Protein 4NS4 (pdb70)

Radius of gyration: 17.06 Å; Cα contacts (8 Å, |Δi|>4): 556; chains: 1; bounding box: 41×52×39 Å

Organism: Psychrobacter cryohalolentis (strain ATCC BAA-1226 / DSM 17306 / VKM B-2378 / K5) (NCBI:txid335284)

Solvent-accessible surface area: 11439 Å² total; per-residue (Å²): 149,72,38,104,71,61,11,79,126,34,23,63,103,4,102,8,79,50,72,70,36,75,7,105,82,40,39,84,1,16,11,2,28,30,41,45,136,101,16,90,15,0,0,0,0,0,4,34,12,16,14,5,30,32,0,7,91,0,2,64,53,0,93,87,22,10,0,1,0,0,0,1,3,0,3,17,73,3,32,78,37,98,109,24,70,2,48,3,69,20,2,0,46,35,1,24,52,0,0,112,72,71,62,32,4,85,45,0,8,0,0,0,4,14,10,0,0,5,1,0,0,0,0,0,15,86,34,23,122,40,5,84,0,0,0,0,0,0,0,15,0,2,120,86,120,90,51,41,6,69,44,55,131,102,45,58,39,50,114,58,22,20,45,105,70,40,179,46,39,177,46,9,62,52,44,44,6,104,69,16,31,92,20,89,54,4,3,52,94,0,19,60,40,21,103,117,16,57,0,36,127,60,0,122,35,0,50,134,104,96,5,44,2,0,0,1,0,0,72,88,6,116,33,20,115,30,102,1,23,99,32,0,85,126,30,0,74,59,3,85,51,42,53,11,83,99,6,1,8,10,0,0,38,16,15,29,131,68,0,0,68,39,0,52,71,11,12,118,66,78,196

GO terms:
  GO:0016788 hydrolase activity, acting on ester bonds (F, IDA)

Sequence (271 aa):
NTTQKIIQYERSKSDLTTQSFTLSSGDKIVYAENGNVAGEPLLLVHGFGGNKDNFTRIARQLENYNLIIPDLLGFGDSSKPMAADYHSEAQATRLHELLQAKGLASSIHVGGNSMGGAISVAYAAKYPKEVKSLWLIDSAGFWSPLLVDKKEDFYAMYDFVMSKPPYIPKSVKAVFAQERIANKALESKILAQIVEDNVEQRAKVITEYNIPTLVVWGEEDKVIKPETVTLIKEIIPQSQVITMPKIGHVPMIEAVKDDTANDYKAFREGLK

B-factor: mean 35.22, std 11.66, range [17.75, 92.05]

Structure (mmCIF, N/CA/C/O backbone):
data_4NS4
#
_entry.id   4NS4
#
_cell.length_a   53.200
_cell.length_b   59.400
_cell.length_c   105.500
_cell.angle_alpha   90.00
_cell.angle_beta   90.00
_cell.angle_gamma   90.00
#
_symmetry.space_group_name_H-M   'P 21 21 21'
#
loop_
_entity.id
_entity.type
_entity.pdbx_description
1 polymer 'Alpha/beta hydrolase fold protein'
2 water water
#
loop_
_atom_site.group_PDB
_atom_site.id
_atom_site.type_symbol
_atom_site.label_atom_id
_atom_site.label_alt_id
_atom_site.label_comp_id
_atom_site.label_asym_id
_atom_site.label_entity_id
_atom_site.label_seq_id
_atom_site.pdbx_PDB_ins_code
_atom_site.Cartn_x
_atom_site.Cartn_y
_atom_site.Cartn_z
_atom_site.occupancy
_atom_site.B_iso_or_equiv
_atom_site.auth_seq_id
_atom_site.auth_comp_id
_atom_site.auth_asym_id
_atom_site.auth_atom_id
_atom_site.pdbx_PDB_model_num
ATOM 1 N N . ASN A 1 29 ? 27.617 -2.494 10.485 1.00 68.70 3 ASN A N 1
ATOM 2 C CA . ASN A 1 29 ? 28.225 -2.394 11.841 1.00 72.76 3 ASN A CA 1
ATOM 3 C C . ASN A 1 29 ? 29.734 -2.090 11.695 1.00 77.15 3 ASN A C 1
ATOM 4 O O . ASN A 1 29 ? 30.545 -3.009 11.599 1.00 88.57 3 ASN A O 1
ATOM 6 N N . THR A 1 30 ? 30.079 -0.792 11.639 1.00 74.86 4 THR A N 1
ATOM 7 C CA . THR A 1 30 ? 31.468 -0.257 11.403 1.00 66.96 4 THR A CA 1
ATOM 8 C C . THR A 1 30 ? 31.487 1.307 11.601 1.00 62.82 4 THR A C 1
ATOM 9 O O . THR A 1 30 ? 30.466 1.995 11.371 1.00 53.18 4 THR A O 1
ATOM 13 N N . THR A 1 31 ? 32.612 1.880 12.046 1.00 54.16 5 THR A N 1
ATOM 14 C CA . THR A 1 31 ? 32.602 3.323 12.448 1.00 48.81 5 THR A CA 1
ATOM 15 C C . THR A 1 31 ? 32.402 4.233 11.204 1.00 45.96 5 THR A C 1
ATOM 16 O O . THR A 1 31 ? 31.598 5.213 11.207 1.00 33.78 5 THR A O 1
ATOM 20 N N . GLN A 1 32 ? 33.073 3.846 10.120 1.00 41.81 6 GLN A N 1
ATOM 21 C CA . GLN A 1 32 ? 33.027 4.591 8.889 1.00 47.26 6 GLN A CA 1
ATOM 22 C C . GLN A 1 32 ? 31.586 4.593 8.307 1.00 45.35 6 GLN A C 1
ATOM 23 O O . GLN A 1 32 ? 31.099 5.639 7.819 1.00 38.93 6 GLN A O 1
ATOM 29 N N . LYS A 1 33 ? 30.898 3.455 8.421 1.00 41.93 7 LYS A N 1
ATOM 30 C CA . LYS A 1 33 ? 29.469 3.391 8.103 1.00 39.15 7 LYS A CA 1
ATOM 31 C C . LYS A 1 33 ? 28.621 4.335 9.003 1.00 35.80 7 LYS A C 1
ATOM 32 O O . LYS A 1 33 ? 27.659 4.947 8.545 1.00 32.61 7 LYS A O 1
ATOM 35 N N . ILE A 1 34 ? 28.936 4.432 10.283 1.00 32.14 8 ILE A N 1
ATOM 36 C CA . ILE A 1 34 ? 28.178 5.345 11.171 1.00 31.30 8 ILE A CA 1
ATOM 37 C C . ILE A 1 34 ? 28.367 6.847 10.772 1.00 29.87 8 ILE A C 1
ATOM 38 O O . ILE A 1 34 ? 27.414 7.630 10.782 1.00 27.18 8 ILE A O 1
ATOM 43 N N . ILE A 1 35 ? 29.583 7.213 10.378 1.00 27.23 9 ILE A N 1
ATOM 44 C CA . ILE A 1 35 ? 29.935 8.583 10.023 1.00 26.89 9 ILE A CA 1
ATOM 45 C C . ILE A 1 35 ? 29.262 9.004 8.723 1.00 29.04 9 ILE A C 1
ATOM 46 O O . ILE A 1 35 ? 28.688 10.088 8.629 1.00 31.34 9 ILE A O 1
ATOM 51 N N . GLN A 1 36 ? 29.223 8.064 7.770 1.00 28.97 10 GLN A N 1
ATOM 52 C CA . GLN A 1 36 ? 28.556 8.276 6.508 1.00 32.40 10 GLN A CA 1
ATOM 53 C C . GLN A 1 36 ? 27.022 8.263 6.686 1.00 32.31 10 GLN A C 1
ATOM 54 O O . GLN A 1 36 ? 26.302 9.019 6.013 1.00 30.54 10 GLN A O 1
ATOM 60 N N . TYR A 1 37 ? 26.512 7.407 7.572 1.00 28.70 11 TYR A N 1
ATOM 61 C CA . TYR A 1 37 ? 25.089 7.400 7.837 1.00 31.61 11 TYR A CA 1
ATOM 62 C C . TYR A 1 37 ? 24.600 8.772 8.320 1.00 31.47 11 TYR A C 1
ATOM 63 O O . TYR A 1 37 ? 23.643 9.386 7.802 1.00 29.31 11 TYR A O 1
ATOM 72 N N . GLU A 1 38 ? 25.321 9.319 9.281 1.00 33.35 12 GLU A N 1
ATOM 73 C CA . GLU A 1 38 ? 24.999 10.680 9.721 1.00 31.70 12 GLU A CA 1
ATOM 74 C C . GLU A 1 38 ? 24.995 11.722 8.627 1.00 26.16 12 GLU A C 1
ATOM 75 O O . GLU A 1 38 ? 24.114 12.631 8.585 1.00 21.55 12 GLU A O 1
ATOM 81 N N . ARG A 1 39 ? 26.000 11.646 7.752 1.00 27.97 13 ARG A N 1
ATOM 82 C CA . ARG A 1 39 ? 26.131 12.658 6.691 1.00 28.29 13 ARG A CA 1
ATOM 83 C C . ARG A 1 39 ? 24.944 12.510 5.736 1.00 32.16 13 ARG A C 1
ATOM 84 O O . ARG A 1 39 ? 24.364 13.501 5.289 1.00 28.07 13 ARG A O 1
ATOM 92 N N . SER A 1 40 ? 24.622 11.260 5.402 1.00 30.78 14 SER A N 1
ATOM 93 C CA . SER A 1 40 ? 23.563 11.010 4.445 1.00 28.81 14 SER A CA 1
ATOM 94 C C . SER A 1 40 ? 22.222 11.438 5.066 1.00 29.51 14 SER A C 1
ATOM 95 O O . SER A 1 40 ? 21.407 12.040 4.428 1.00 30.45 14 SER A O 1
ATOM 98 N N . LYS A 1 41 ? 22.038 11.170 6.344 1.00 28.80 15 LYS A N 1
ATOM 99 C CA . LYS A 1 41 ? 20.864 11.545 7.023 1.00 29.75 15 LYS A CA 1
ATOM 100 C C . LYS A 1 41 ? 20.682 13.089 6.995 1.00 33.29 15 LYS A C 1
ATOM 101 O O . LYS A 1 41 ? 19.531 13.591 6.993 1.00 24.41 15 LYS A O 1
ATOM 107 N N . SER A 1 42 ? 21.791 13.854 6.995 1.00 29.25 16 SER A N 1
ATOM 108 C CA . SER A 1 42 ? 21.683 15.324 6.845 1.00 32.87 16 SER A CA 1
ATOM 109 C C . SER A 1 42 ? 21.774 15.797 5.419 1.00 30.19 16 SER A C 1
ATOM 110 O O . SER A 1 42 ? 22.052 16.939 5.221 1.00 30.90 16 SER A O 1
ATOM 113 N N . ASP A 1 43 ? 21.606 14.895 4.438 1.00 31.59 17 ASP A N 1
ATOM 114 C CA . ASP A 1 43 ? 21.552 15.216 2.990 1.00 28.73 17 ASP A CA 1
ATOM 115 C C . ASP A 1 43 ? 22.861 15.858 2.498 1.00 30.25 17 ASP A C 1
ATOM 116 O O . ASP A 1 43 ? 22.862 16.669 1.575 1.00 28.89 17 ASP A O 1
ATOM 121 N N . LEU A 1 44 ? 23.981 15.484 3.128 1.00 28.55 18 LEU A N 1
ATOM 122 C CA . LEU A 1 44 ? 25.278 15.991 2.764 1.00 28.37 18 LEU A CA 1
ATOM 123 C C . LEU A 1 44 ? 25.992 14.993 1.849 1.00 30.08 18 LEU A C 1
ATOM 124 O O . LEU A 1 44 ? 25.883 13.806 2.053 1.00 30.60 18 LEU A O 1
ATOM 129 N N . THR A 1 45 ? 26.789 15.503 0.926 1.00 30.08 19 THR A N 1
ATOM 130 C CA . THR A 1 45 ? 27.679 14.698 0.061 1.00 35.13 19 THR A CA 1
ATOM 131 C C . THR A 1 45 ? 29.045 15.311 0.168 1.00 33.27 19 THR A C 1
ATOM 132 O O . THR A 1 45 ? 29.172 16.506 0.019 1.00 28.84 19 THR A O 1
ATOM 136 N N . THR A 1 46 ? 30.068 14.494 0.335 1.00 34.40 20 THR A N 1
ATOM 137 C CA . THR A 1 46 ? 31.440 14.997 0.330 1.00 37.38 20 THR A CA 1
ATOM 138 C C . THR A 1 46 ? 31.993 15.219 -1.103 1.00 35.67 20 THR A C 1
ATOM 139 O O . THR A 1 46 ? 31.819 14.367 -1.943 1.00 31.75 20 THR A O 1
ATOM 143 N N . GLN A 1 47 ? 32.701 16.313 -1.336 1.00 29.27 21 GLN A N 1
ATOM 144 C CA . GLN A 1 47 ? 33.377 16.550 -2.622 1.00 28.91 21 GLN A CA 1
ATOM 145 C C . GLN A 1 47 ? 34.760 17.058 -2.270 1.00 29.02 21 GLN A C 1
ATOM 146 O O . GLN A 1 47 ? 35.019 17.264 -1.091 1.00 26.56 21 GLN A O 1
ATOM 152 N N . SER A 1 48 ? 35.595 17.312 -3.279 1.00 28.39 22 SER A N 1
ATOM 153 C CA . SER A 1 48 ? 36.969 17.813 -3.128 1.00 32.42 22 SER A CA 1
ATOM 154 C C . SER A 1 48 ? 37.166 18.993 -4.053 1.00 30.89 22 SER A C 1
ATOM 155 O O . SER A 1 48 ? 36.647 18.986 -5.135 1.00 31.65 22 SER A O 1
ATOM 158 N N . PHE A 1 49 ? 37.783 20.080 -3.598 1.00 25.85 23 PHE A N 1
ATOM 159 C CA . PHE A 1 49 ? 37.995 21.144 -4.491 1.00 24.40 23 PHE A CA 1
ATOM 160 C C . PHE A 1 49 ? 39.476 21.341 -4.489 1.00 25.50 23 PHE A C 1
ATOM 161 O O . PHE A 1 49 ? 40.070 21.270 -3.426 1.00 25.71 23 PHE A O 1
ATOM 169 N N . THR A 1 50 ? 40.054 21.622 -5.675 1.00 27.65 24 THR A N 1
ATOM 170 C CA . THR A 1 50 ? 41.472 21.773 -5.823 1.00 27.66 24 THR A CA 1
ATOM 171 C C . THR A 1 50 ? 41.777 23.207 -5.852 1.00 27.46 24 THR A C 1
ATOM 172 O O . THR A 1 50 ? 41.311 23.917 -6.726 1.00 25.05 24 THR A O 1
ATOM 176 N N . LEU A 1 51 ? 42.555 23.649 -4.873 1.00 29.75 25 LEU A N 1
ATOM 177 C CA . LEU A 1 51 ? 42.937 25.029 -4.784 1.00 32.00 25 LEU A CA 1
ATOM 178 C C . LEU A 1 51 ? 44.006 25.382 -5.863 1.00 36.46 25 LEU A C 1
ATOM 179 O O . LEU A 1 51 ? 44.656 24.518 -6.498 1.00 37.04 25 LEU A O 1
ATOM 184 N N . SER A 1 52 ? 44.191 26.671 -6.004 1.00 37.17 26 SER A N 1
ATOM 185 C CA . SER A 1 52 ? 45.303 27.284 -6.713 1.00 39.13 26 SER A CA 1
ATOM 186 C C . SER A 1 52 ? 46.645 26.618 -6.517 1.00 38.94 26 SER A C 1
ATOM 187 O O . SER A 1 52 ? 47.428 26.410 -7.462 1.00 37.37 26 SER A O 1
ATOM 190 N N . SER A 1 53 ? 46.929 26.342 -5.243 1.00 35.17 27 SER A N 1
ATOM 191 C CA . SER A 1 53 ? 48.132 25.686 -4.839 1.00 33.16 27 SER A CA 1
ATOM 192 C C . SER A 1 53 ? 48.212 24.196 -5.301 1.00 31.14 27 SER A C 1
ATOM 193 O O . SER A 1 53 ? 49.254 23.580 -5.223 1.00 33.01 27 SER A O 1
ATOM 196 N N . GLY A 1 54 ? 47.103 23.602 -5.744 1.00 30.16 28 GLY A N 1
ATOM 197 C CA . GLY A 1 54 ? 47.029 22.127 -5.888 1.00 29.58 28 GLY A CA 1
ATOM 198 C C . GLY A 1 54 ? 46.571 21.396 -4.639 1.00 28.01 28 GLY A C 1
ATOM 199 O O . GLY A 1 54 ? 46.183 20.216 -4.693 1.00 31.97 28 GLY A O 1
ATOM 200 N N . ASP A 1 55 ? 46.597 22.074 -3.496 1.00 26.73 29 ASP A N 1
ATOM 201 C CA . ASP A 1 55 ? 46.073 21.485 -2.280 1.00 27.46 29 ASP A CA 1
ATOM 202 C C . ASP A 1 55 ? 44.526 21.371 -2.315 1.00 26.67 29 ASP A C 1
ATOM 203 O O . ASP A 1 55 ? 43.858 22.016 -3.132 1.00 27.58 29 ASP A O 1
ATOM 208 N N . LYS A 1 56 ? 44.015 20.438 -1.513 1.00 26.16 30 LYS A N 1
ATOM 209 C CA . LYS A 1 56 ? 42.604 20.048 -1.537 1.00 28.25 30 LYS A CA 1
ATOM 210 C C . LYS A 1 56 ? 41.885 20.518 -0.274 1.00 30.00 30 LYS A C 1
ATOM 211 O O . LYS A 1 56 ? 42.390 20.291 0.849 1.00 23.23 30 LYS A O 1
ATOM 217 N N . ILE A 1 57 ? 40.709 21.127 -0.499 1.00 26.23 31 ILE A N 1
ATOM 218 C CA . ILE A 1 57 ? 39.707 21.321 0.502 1.00 30.20 31 ILE A CA 1
ATOM 219 C C . ILE A 1 57 ? 38.585 20.291 0.262 1.00 28.53 31 ILE A C 1
ATOM 220 O O . ILE A 1 57 ? 37.953 20.276 -0.803 1.00 29.95 31 ILE A O 1
ATOM 225 N N . VAL A 1 58 ? 38.346 19.459 1.266 1.00 25.46 32 VAL A N 1
ATOM 226 C CA . VAL A 1 58 ? 37.258 18.518 1.247 1.00 25.30 32 VAL A CA 1
ATOM 227 C C . VAL A 1 58 ? 36.174 19.264 1.961 1.00 27.11 32 VAL A C 1
ATOM 228 O O . VAL A 1 58 ? 36.470 20.065 2.863 1.00 26.62 32 VAL A O 1
ATOM 232 N N . TYR A 1 59 ? 34.938 19.093 1.495 1.00 26.43 33 TYR A N 1
ATOM 233 C CA . TYR A 1 59 ? 33.807 19.798 2.064 1.00 26.75 33 TYR A CA 1
ATOM 234 C C . TYR A 1 59 ? 32.533 18.997 1.854 1.00 28.52 33 TYR A C 1
ATOM 235 O O . TYR A 1 59 ? 32.506 18.091 1.042 1.00 25.98 33 TYR A O 1
ATOM 244 N N . ALA A 1 60 ? 31.514 19.299 2.660 1.00 27.44 34 ALA A N 1
ATOM 245 C CA . ALA A 1 60 ? 30.207 18.648 2.580 1.00 25.54 34 ALA A CA 1
ATOM 246 C C . ALA A 1 60 ? 29.257 19.674 1.990 1.00 28.92 34 ALA A C 1
ATOM 247 O O . ALA A 1 60 ? 29.396 20.905 2.225 1.00 34.08 34 ALA A O 1
ATOM 249 N N . GLU A 1 61 ? 28.315 19.201 1.184 1.00 30.54 35 GLU A N 1
ATOM 250 C CA . GLU A 1 61 ? 27.381 20.082 0.571 1.00 28.51 35 GLU A CA 1
ATOM 251 C C . GLU A 1 61 ? 26.078 19.334 0.566 1.00 30.35 35 GLU A C 1
ATOM 252 O O . GLU A 1 61 ? 25.982 18.057 0.569 1.00 27.81 35 GLU A O 1
ATOM 258 N N . ASN A 1 62 ? 25.028 20.118 0.649 1.00 32.12 36 ASN A N 1
ATOM 259 C CA . ASN A 1 62 ? 23.724 19.478 0.612 1.00 33.12 36 ASN A CA 1
ATOM 260 C C . ASN A 1 62 ? 23.134 19.672 -0.759 1.00 34.32 36 ASN A C 1
ATOM 261 O O . ASN A 1 62 ? 22.123 19.095 -1.058 1.00 34.44 36 ASN A O 1
ATOM 266 N N . GLY A 1 63 ? 23.787 20.467 -1.584 1.00 30.86 37 GLY A N 1
ATOM 267 C CA . GLY A 1 63 ? 23.348 20.613 -2.942 1.00 38.82 37 GLY A CA 1
ATOM 268 C C . GLY A 1 63 ? 21.971 21.281 -3.118 1.00 36.58 37 GLY A C 1
ATOM 269 O O . GLY A 1 63 ? 21.435 21.221 -4.194 1.00 33.02 37 GLY A O 1
ATOM 270 N N . ASN A 1 64 ? 21.422 21.921 -2.088 1.00 39.11 38 ASN A N 1
ATOM 271 C CA . ASN A 1 64 ? 20.204 22.735 -2.238 1.00 37.19 38 ASN A CA 1
ATOM 272 C C . ASN A 1 64 ? 20.432 23.942 -3.107 1.00 39.09 38 ASN A C 1
ATOM 273 O O . ASN A 1 64 ? 20.510 25.046 -2.617 1.00 36.19 38 ASN A O 1
ATOM 278 N N . VAL A 1 65 ? 20.508 23.730 -4.428 1.00 42.64 39 VAL A N 1
ATOM 279 C CA . VAL A 1 65 ? 20.837 24.817 -5.357 1.00 40.93 39 VAL A CA 1
ATOM 280 C C . VAL A 1 65 ? 19.862 25.999 -5.313 1.00 35.79 39 VAL A C 1
ATOM 281 O O . VAL A 1 65 ? 20.245 27.105 -5.711 1.00 43.41 39 VAL A O 1
ATOM 285 N N . ALA A 1 66 ? 18.632 25.746 -4.853 1.00 36.84 40 ALA A N 1
ATOM 286 C CA . ALA A 1 66 ? 17.546 26.764 -4.699 1.00 40.25 40 ALA A CA 1
ATOM 287 C C . ALA A 1 66 ? 17.686 27.706 -3.493 1.00 44.01 40 ALA A C 1
ATOM 288 O O . ALA A 1 66 ? 16.912 28.661 -3.392 1.00 46.79 40 ALA A O 1
ATOM 290 N N . GLY A 1 67 ? 18.631 27.442 -2.590 1.00 36.63 41 GLY A N 1
ATOM 291 C CA . GLY A 1 67 ? 18.738 28.177 -1.343 1.00 35.47 41 GLY A CA 1
ATOM 292 C C . GLY A 1 67 ? 19.819 29.196 -1.381 1.00 36.53 41 GLY A C 1
ATOM 293 O O . GLY A 1 67 ? 20.710 29.168 -2.235 1.00 37.23 41 GLY A O 1
ATOM 294 N N . GLU A 1 68 ? 19.767 30.148 -0.471 1.00 36.87 42 GLU A N 1
ATOM 295 C CA . GLU A 1 68 ? 20.882 31.069 -0.439 1.00 40.07 42 GLU A CA 1
ATOM 296 C C . GLU A 1 68 ? 22.042 30.326 0.202 1.00 35.62 42 GLU A C 1
ATOM 297 O O . GLU A 1 68 ? 21.828 29.558 1.136 1.00 37.35 42 GLU A O 1
ATOM 303 N N . PRO A 1 69 ? 23.261 30.553 -0.307 1.00 35.77 43 PRO A N 1
ATOM 304 C CA . PRO A 1 69 ? 24.355 29.766 0.201 1.00 34.38 43 PRO A CA 1
ATOM 305 C C . PRO A 1 69 ? 24.795 30.166 1.633 1.00 33.92 43 PRO A C 1
ATOM 306 O O . PRO A 1 69 ? 24.703 31.322 2.041 1.00 32.70 43 PRO A O 1
ATOM 310 N N . LEU A 1 70 ? 25.243 29.166 2.396 1.00 31.71 44 LEU A N 1
ATOM 311 C CA . LEU A 1 70 ? 25.828 29.382 3.747 1.00 25.75 44 LEU A CA 1
ATOM 312 C C . LEU A 1 70 ? 27.093 28.549 3.965 1.00 24.72 44 LEU A C 1
ATOM 313 O O . LEU A 1 70 ? 27.115 27.319 3.787 1.00 24.50 44 LEU A O 1
ATOM 318 N N . LEU A 1 71 ? 28.154 29.250 4.287 1.00 24.37 45 LEU A N 1
ATOM 319 C CA . LEU A 1 71 ? 29.450 28.653 4.586 1.00 23.75 45 LEU A CA 1
ATOM 320 C C . LEU A 1 71 ? 29.599 28.476 6.095 1.00 24.67 45 LEU A C 1
ATOM 321 O O . LEU A 1 71 ? 29.596 29.452 6.825 1.00 25.20 45 LEU A O 1
ATOM 326 N N . LEU A 1 72 ? 29.736 27.236 6.565 1.00 23.74 46 LEU A N 1
ATOM 327 C CA . LEU A 1 72 ? 29.877 26.932 8.004 1.00 23.13 46 LEU A CA 1
ATOM 328 C C . LEU A 1 72 ? 31.320 26.465 8.303 1.00 22.53 46 LEU A C 1
ATOM 329 O O . LEU A 1 72 ? 31.765 25.462 7.755 1.00 25.06 46 LEU A O 1
ATOM 334 N N . VAL A 1 73 ? 32.016 27.193 9.166 1.00 20.96 47 VAL A N 1
ATOM 335 C CA . VAL A 1 73 ? 33.403 26.965 9.415 1.00 22.73 47 VAL A CA 1
ATOM 336 C C . VAL A 1 73 ? 33.706 26.429 10.848 1.00 25.91 47 VAL A C 1
ATOM 337 O O . VAL A 1 73 ? 33.392 27.059 11.878 1.00 26.63 47 VAL A O 1
ATOM 341 N N . HIS A 1 74 ? 34.391 25.285 10.908 1.00 23.05 48 HIS A N 1
ATOM 342 C CA . HIS A 1 74 ? 34.628 24.613 12.195 1.00 21.53 48 HIS A CA 1
ATOM 343 C C . HIS A 1 74 ? 35.775 25.172 12.956 1.00 20.10 48 HIS A C 1
ATOM 344 O O . HIS A 1 74 ? 36.484 26.004 12.465 1.00 19.13 48 HIS A O 1
ATOM 351 N N . GLY A 1 75 ? 35.927 24.776 14.212 1.00 23.73 49 GLY A N 1
ATOM 352 C CA . GLY A 1 75 ? 37.021 25.289 15.106 1.00 25.74 49 GLY A CA 1
ATOM 353 C C . GLY A 1 75 ? 38.263 24.395 15.172 1.00 27.94 49 GLY A C 1
ATOM 354 O O . GLY A 1 75 ? 38.326 23.305 14.556 1.00 28.66 49 GLY A O 1
ATOM 355 N N . PHE A 1 76 ? 39.279 24.862 15.888 1.00 24.28 50 PHE A N 1
ATOM 356 C CA . PHE A 1 76 ? 40.500 24.123 16.035 1.00 26.75 50 PHE A CA 1
ATOM 357 C C . PHE A 1 76 ? 40.307 22.707 16.540 1.00 30.70 50 PHE A C 1
ATOM 358 O O . PHE A 1 76 ? 39.568 22.488 17.494 1.00 32.78 50 PHE A O 1
ATOM 366 N N . GLY A 1 77 ? 40.987 21.774 15.858 1.00 39.40 51 GLY A N 1
ATOM 367 C CA . GLY A 1 77 ? 40.903 20.308 16.012 1.00 39.49 51 GLY A CA 1
ATOM 368 C C . GLY A 1 77 ? 39.681 19.646 15.328 1.00 43.02 51 GLY A C 1
ATOM 369 O O . GLY A 1 77 ? 39.766 18.451 14.875 1.00 43.07 51 GLY A O 1
ATOM 370 N N . GLY A 1 78 ? 38.565 20.421 15.243 1.00 37.31 52 GLY A N 1
ATOM 371 C CA . GLY A 1 78 ? 37.266 19.964 14.715 1.00 29.59 52 GLY A CA 1
ATOM 372 C C . GLY A 1 78 ? 37.365 19.736 13.237 1.00 28.28 52 GLY A C 1
ATOM 373 O O . GLY A 1 78 ? 38.442 19.732 12.662 1.00 33.36 52 GLY A O 1
ATOM 374 N N . ASN A 1 79 ? 36.227 19.529 12.604 1.00 26.33 53 ASN A N 1
ATOM 375 C CA . ASN A 1 79 ? 36.161 19.321 11.183 1.00 27.20 53 ASN A CA 1
ATOM 376 C C . ASN A 1 79 ? 34.706 19.523 10.760 1.00 25.68 53 ASN A C 1
ATOM 377 O O . ASN A 1 79 ? 33.856 19.860 11.575 1.00 25.13 53 ASN A O 1
ATOM 382 N N . LYS A 1 80 ? 34.435 19.312 9.484 1.00 22.40 54 LYS A N 1
ATOM 383 C CA . LYS A 1 80 ? 33.153 19.510 8.937 1.00 22.16 54 LYS A CA 1
ATOM 384 C C . LYS A 1 80 ? 32.036 18.767 9.648 1.00 23.06 54 LYS A C 1
ATOM 385 O O . LYS A 1 80 ? 30.925 19.274 9.633 1.00 25.16 54 LYS A O 1
ATOM 391 N N . ASP A 1 81 ? 32.314 17.643 10.314 1.00 22.08 55 ASP A N 1
ATOM 392 C CA . ASP A 1 81 ? 31.272 16.911 10.993 1.00 24.00 55 ASP A CA 1
ATOM 393 C C . ASP A 1 81 ? 30.820 17.580 12.259 1.00 24.53 55 ASP A C 1
ATOM 394 O O . ASP A 1 81 ? 29.826 17.150 12.829 1.00 22.15 55 ASP A O 1
ATOM 399 N N . ASN A 1 82 ? 31.505 18.653 12.647 1.00 21.60 56 ASN A N 1
ATOM 400 C CA . ASN A 1 82 ? 31.052 19.466 13.757 1.00 25.56 56 ASN A CA 1
ATOM 401 C C . ASN A 1 82 ? 29.725 20.140 13.392 1.00 23.91 56 ASN A C 1
ATOM 402 O O . ASN A 1 82 ? 29.038 20.521 14.308 1.00 26.36 56 ASN A O 1
ATOM 407 N N . PHE A 1 83 ? 29.389 20.292 12.101 1.00 22.95 57 PHE A N 1
ATOM 408 C CA . PHE A 1 83 ? 28.070 20.804 11.663 1.00 22.96 57 PHE A CA 1
ATOM 409 C C . PHE A 1 83 ? 27.074 19.740 11.074 1.00 27.08 57 PHE A C 1
ATOM 410 O O . PHE A 1 83 ? 25.965 20.067 10.640 1.00 20.74 57 PHE A O 1
ATOM 418 N N . THR A 1 84 ? 27.484 18.475 11.025 1.00 27.22 58 THR A N 1
ATOM 419 C CA . THR A 1 84 ? 26.668 17.467 10.400 1.00 25.24 58 THR A CA 1
ATOM 420 C C . THR A 1 84 ? 25.290 17.356 11.087 1.00 26.48 58 THR A C 1
ATOM 421 O O . THR A 1 84 ? 24.292 17.298 10.391 1.00 27.50 58 THR A O 1
ATOM 425 N N . ARG A 1 85 ? 25.212 17.355 12.410 1.00 23.98 59 ARG A N 1
ATOM 426 C CA . ARG A 1 85 ? 23.873 17.305 13.086 1.00 28.35 59 ARG A CA 1
ATOM 427 C C . ARG A 1 85 ? 23.020 18.565 12.834 1.00 28.59 59 ARG A C 1
ATOM 428 O O . ARG A 1 85 ? 21.818 18.497 12.497 1.00 29.45 59 ARG A O 1
ATOM 436 N N . ILE A 1 86 ? 23.640 19.730 12.907 1.00 26.70 60 ILE A N 1
ATOM 437 C CA . ILE A 1 86 ? 22.879 20.972 12.742 1.00 26.12 60 ILE A CA 1
ATOM 438 C C . ILE A 1 86 ? 22.438 21.206 11.271 1.00 26.61 60 ILE A C 1
ATOM 439 O O . ILE A 1 86 ? 21.375 21.861 10.998 1.00 22.62 60 ILE A O 1
ATOM 444 N N . ALA A 1 87 ? 23.201 20.615 10.357 1.00 28.19 61 ALA A N 1
ATOM 445 C CA . ALA A 1 87 ? 22.981 20.745 8.913 1.00 30.51 61 ALA A CA 1
ATOM 446 C C . ALA A 1 87 ? 21.597 20.209 8.563 1.00 31.84 61 ALA A C 1
ATOM 447 O O . ALA A 1 87 ? 20.895 20.781 7.777 1.00 28.64 61 ALA A O 1
ATOM 449 N N . ARG A 1 88 ? 21.216 19.133 9.220 1.00 36.19 62 ARG A N 1
ATOM 450 C CA . ARG A 1 88 ? 19.857 18.559 9.161 1.00 34.32 62 ARG A CA 1
ATOM 451 C C . ARG A 1 88 ? 18.753 19.581 9.412 1.00 37.38 62 ARG A C 1
ATOM 452 O O . ARG A 1 88 ? 17.641 19.412 8.962 1.00 32.42 62 ARG A O 1
ATOM 460 N N . GLN A 1 89 ? 19.021 20.618 10.208 1.00 40.14 63 GLN A N 1
ATOM 461 C CA . GLN A 1 89 ? 17.983 21.567 10.559 1.00 30.42 63 GLN A CA 1
ATOM 462 C C . GLN A 1 89 ? 18.225 22.905 9.932 1.00 33.12 63 GLN A C 1
ATOM 463 O O . GLN A 1 89 ? 17.621 23.924 10.371 1.00 31.62 63 GLN A O 1
ATOM 469 N N . LEU A 1 90 ? 19.094 22.924 8.929 1.00 28.80 64 LEU A N 1
ATOM 470 C CA . LEU A 1 90 ? 19.365 24.121 8.138 1.00 29.72 64 LEU A CA 1
ATOM 471 C C . LEU A 1 90 ? 19.140 23.799 6.650 1.00 33.45 64 LEU A C 1
ATOM 472 O O . LEU A 1 90 ? 19.751 24.361 5.728 1.00 29.13 64 LEU A O 1
ATOM 477 N N . GLU A 1 91 ? 18.150 22.938 6.445 1.00 36.94 65 GLU A N 1
ATOM 478 C CA . GLU A 1 91 ? 17.796 22.376 5.129 1.00 41.46 65 GLU A CA 1
ATOM 479 C C . GLU A 1 91 ? 17.387 23.417 4.065 1.00 38.61 65 GLU A C 1
ATOM 480 O O . GLU A 1 91 ? 17.487 23.119 2.915 1.00 43.78 65 GLU A O 1
ATOM 486 N N . ASN A 1 92 ? 17.023 24.646 4.445 1.00 37.95 66 ASN A N 1
ATOM 487 C CA . ASN A 1 92 ? 16.669 25.730 3.484 1.00 37.11 66 ASN A CA 1
ATOM 488 C C . ASN A 1 92 ? 17.821 26.447 2.864 1.00 38.22 66 ASN A C 1
ATOM 489 O O . ASN A 1 92 ? 17.628 27.367 2.053 1.00 37.34 66 ASN A O 1
ATOM 494 N N . TYR A 1 93 ? 19.042 26.106 3.267 1.00 32.30 67 TYR A N 1
ATOM 495 C CA . TYR A 1 93 ? 20.180 26.810 2.701 1.00 30.09 67 TYR A CA 1
ATOM 496 C C . TYR A 1 93 ? 20.956 25.896 1.806 1.00 29.17 67 TYR A C 1
ATOM 497 O O . TYR A 1 93 ? 20.827 24.671 1.886 1.00 31.45 67 TYR A O 1
ATOM 506 N N . ASN A 1 94 ? 21.767 26.492 0.937 1.00 30.35 68 ASN A N 1
ATOM 507 C CA . ASN A 1 94 ? 22.732 25.733 0.157 1.00 29.36 68 ASN A CA 1
ATOM 508 C C . ASN A 1 94 ? 24.034 25.669 0.952 1.00 28.69 68 ASN A C 1
ATOM 509 O O . ASN A 1 94 ? 24.892 26.578 0.908 1.00 27.76 68 ASN A O 1
ATOM 514 N N . LEU A 1 95 ? 24.184 24.591 1.685 1.00 31.14 69 LEU A N 1
ATOM 515 C CA . LEU A 1 95 ? 25.273 24.497 2.691 1.00 28.56 69 LEU A CA 1
ATOM 516 C C . LEU A 1 95 ? 26.606 24.026 2.101 1.00 26.40 69 LEU A C 1
ATOM 517 O O . LEU A 1 95 ? 26.663 22.994 1.391 1.00 25.77 69 LEU A O 1
ATOM 522 N N . ILE A 1 96 ? 27.679 24.727 2.472 1.00 27.92 70 ILE A N 1
ATOM 523 C CA . ILE A 1 96 ? 29.034 24.401 2.079 1.00 24.85 70 ILE A CA 1
ATOM 524 C C . ILE A 1 96 ? 29.762 24.306 3.413 1.00 26.35 70 ILE A C 1
ATOM 525 O O . ILE A 1 96 ? 29.897 25.303 4.148 1.00 29.58 70 ILE A O 1
ATOM 530 N N . ILE A 1 97 ? 30.213 23.120 3.747 1.00 23.59 71 ILE A N 1
ATOM 531 C CA . ILE A 1 97 ? 30.756 22.897 5.059 1.00 22.28 71 ILE A CA 1
ATOM 532 C C . ILE A 1 97 ? 32.142 22.297 4.903 1.00 21.01 71 ILE A C 1
ATOM 533 O O . ILE A 1 97 ? 32.262 21.102 4.757 1.00 22.19 71 ILE A O 1
ATOM 538 N N . PRO A 1 98 ? 33.182 23.117 4.938 1.00 23.15 72 PRO A N 1
ATOM 539 C CA . PRO A 1 98 ? 34.529 22.540 4.646 1.00 24.25 72 PRO A CA 1
ATOM 540 C C . PRO A 1 98 ? 35.302 21.971 5.817 1.00 26.76 72 PRO A C 1
ATOM 541 O O . PRO A 1 98 ? 35.108 22.417 6.971 1.00 25.70 72 PRO A O 1
ATOM 545 N N . ASP A 1 99 ? 36.145 20.976 5.519 1.00 23.13 73 ASP A N 1
ATOM 546 C CA . ASP A 1 99 ? 37.323 20.700 6.324 1.00 25.24 73 ASP A CA 1
ATOM 547 C C . ASP A 1 99 ? 38.338 21.789 5.972 1.00 25.41 73 ASP A C 1
ATOM 548 O O . ASP A 1 99 ? 38.782 21.857 4.825 1.00 28.63 73 ASP A O 1
ATOM 553 N N . LEU A 1 100 ? 38.681 22.664 6.913 1.00 22.40 74 LEU A N 1
ATOM 554 C CA . LEU A 1 100 ? 39.725 23.677 6.641 1.00 24.59 74 LEU A CA 1
ATOM 555 C C . LEU A 1 100 ? 41.031 22.959 6.233 1.00 24.73 74 LEU A C 1
ATOM 556 O O . LEU A 1 100 ? 41.298 21.837 6.702 1.00 24.76 74 LEU A O 1
ATOM 561 N N . LEU A 1 101 ? 41.849 23.627 5.445 1.00 26.40 75 LEU A N 1
ATOM 562 C CA . LEU A 1 101 ? 43.164 23.162 5.179 1.00 25.27 75 LEU A CA 1
ATOM 563 C C . LEU A 1 101 ? 43.807 23.076 6.564 1.00 27.20 75 LEU A C 1
ATOM 564 O O . LEU A 1 101 ? 43.623 23.988 7.415 1.00 28.46 75 LEU A O 1
ATOM 569 N N . GLY A 1 102 ? 44.465 21.929 6.796 1.00 26.16 76 GLY A N 1
ATOM 570 C CA . GLY A 1 102 ? 45.128 21.583 8.035 1.00 25.88 76 GLY A CA 1
ATOM 571 C C . GLY A 1 102 ? 44.346 20.582 8.805 1.00 27.91 76 GLY A C 1
ATOM 572 O O . GLY A 1 102 ? 44.855 19.961 9.736 1.00 29.25 76 GLY A O 1
ATOM 573 N N . PHE A 1 103 ? 43.085 20.378 8.400 1.00 27.02 77 PHE A N 1
ATOM 574 C CA . PHE A 1 103 ? 42.142 19.696 9.243 1.00 24.37 77 PHE A CA 1
ATOM 575 C C . PHE A 1 103 ? 41.318 18.672 8.436 1.00 25.45 77 PHE A C 1
ATOM 576 O O . PHE A 1 103 ? 41.167 18.744 7.194 1.00 24.23 77 PHE A O 1
ATOM 584 N N . GLY A 1 104 ? 40.790 17.703 9.157 1.00 25.04 78 GLY A N 1
ATOM 585 C CA . GLY A 1 104 ? 39.766 16.796 8.578 1.00 27.06 78 GLY A CA 1
ATOM 586 C C . GLY A 1 104 ? 40.380 15.950 7.456 1.00 29.67 78 GLY A C 1
ATOM 587 O O . GLY A 1 104 ? 41.448 15.423 7.607 1.00 28.00 78 GLY A O 1
ATOM 588 N N . ASP A 1 105 ? 39.727 15.906 6.312 1.00 29.14 79 ASP A N 1
ATOM 589 C CA . ASP A 1 105 ? 40.164 15.131 5.176 1.00 28.53 79 ASP A CA 1
ATOM 590 C C . ASP A 1 105 ? 40.856 16.026 4.206 1.00 28.76 79 ASP A C 1
ATOM 591 O O . ASP A 1 105 ? 41.218 15.573 3.123 1.00 26.39 79 ASP A O 1
ATOM 596 N N . SER A 1 106 ? 40.996 17.309 4.539 1.00 27.68 80 SER A N 1
ATOM 597 C CA . SER A 1 106 ? 41.674 18.212 3.621 1.00 27.20 80 SER A CA 1
ATOM 598 C C . SER A 1 106 ? 43.184 18.007 3.692 1.00 27.31 80 SER A C 1
ATOM 599 O O . SER A 1 106 ? 43.685 17.261 4.576 1.00 26.89 80 SER A O 1
ATOM 602 N N . SER A 1 107 ? 43.900 18.623 2.747 1.00 28.26 81 SER A N 1
ATOM 603 C CA . SER A 1 107 ? 45.350 18.484 2.715 1.00 32.75 81 SER A CA 1
ATOM 604 C C . SER A 1 107 ? 45.833 19.279 3.917 1.00 33.73 81 SER A C 1
ATOM 605 O O . SER A 1 107 ? 45.144 20.201 4.377 1.00 28.77 81 SER A O 1
ATOM 608 N N . LYS A 1 108 ? 47.053 18.925 4.317 1.00 31.37 82 LYS A N 1
ATOM 609 C CA . LYS A 1 108 ? 47.714 19.282 5.544 1.00 29.59 82 LYS A CA 1
ATOM 610 C C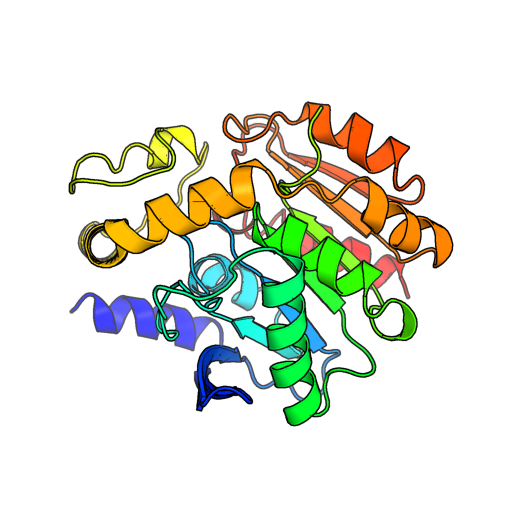 . LYS A 1 108 ? 49.146 19.699 5.232 1.00 30.54 82 LYS A C 1
ATOM 611 O O . LYS A 1 108 ? 50.088 19.172 5.775 1.00 36.11 82 LYS A O 1
ATOM 617 N N . PRO A 1 109 ? 49.321 20.666 4.349 1.00 25.84 83 PRO A N 1
ATOM 618 C CA . PRO A 1 109 ? 50.732 21.065 4.079 1.00 33.28 83 PRO A CA 1
ATOM 619 C C . PRO A 1 109 ? 51.420 21.713 5.301 1.00 34.62 83 PRO A C 1
ATOM 620 O O . PRO A 1 109 ? 50.913 22.659 5.930 1.00 31.05 83 PRO A O 1
ATOM 624 N N . MET A 1 110 ? 52.571 21.182 5.623 1.00 34.93 84 MET A N 1
ATOM 625 C CA . MET A 1 110 ? 53.238 21.493 6.869 1.00 41.06 84 MET A CA 1
ATOM 626 C C . MET A 1 110 ? 53.687 22.944 7.008 1.00 37.30 84 MET A C 1
ATOM 627 O O . MET A 1 110 ? 53.696 23.472 8.130 1.00 35.26 84 MET A O 1
ATOM 632 N N . ALA A 1 111 ? 53.997 23.595 5.891 1.00 34.21 85 ALA A N 1
ATOM 633 C CA . ALA A 1 111 ? 54.693 24.889 5.907 1.00 40.04 85 ALA A CA 1
ATOM 634 C C . ALA A 1 111 ? 53.720 26.010 5.602 1.00 42.05 85 ALA A C 1
ATOM 635 O O . ALA A 1 111 ? 54.133 27.146 5.380 1.00 38.11 85 ALA A O 1
ATOM 637 N N . ALA A 1 112 ? 52.431 25.689 5.532 1.00 39.19 86 ALA A N 1
ATOM 638 C CA . ALA A 1 112 ? 51.455 26.648 5.063 1.00 35.37 86 ALA A CA 1
ATOM 639 C C . ALA A 1 112 ? 51.063 27.650 6.218 1.00 31.97 86 ALA A C 1
ATOM 640 O O . ALA A 1 112 ? 51.206 27.401 7.404 1.00 34.24 86 ALA A O 1
ATOM 642 N N . ASP A 1 113 ? 50.552 28.777 5.809 1.00 32.52 87 ASP A N 1
ATOM 643 C CA . ASP A 1 113 ? 50.022 29.785 6.676 1.00 30.41 87 ASP A CA 1
ATOM 644 C C . ASP A 1 113 ? 48.574 29.388 7.000 1.00 27.09 87 ASP A C 1
ATOM 645 O O . ASP A 1 113 ? 47.701 29.362 6.085 1.00 25.19 87 ASP A O 1
ATOM 650 N N . TYR A 1 114 ? 48.338 29.091 8.278 1.00 29.37 88 TYR A N 1
ATOM 651 C CA . TYR A 1 114 ? 47.009 28.770 8.852 1.00 32.34 88 TYR A CA 1
ATOM 652 C C . TYR A 1 114 ? 46.286 29.876 9.675 1.00 33.92 88 TYR A C 1
ATOM 653 O O . TYR A 1 114 ? 45.400 29.589 10.499 1.00 32.29 88 TYR A O 1
ATOM 662 N N . HIS A 1 115 ? 46.650 31.126 9.429 1.00 34.19 89 HIS A N 1
ATOM 663 C CA . HIS A 1 115 ? 45.966 32.267 10.034 1.00 33.43 89 HIS A CA 1
ATOM 664 C C . HIS A 1 115 ? 44.671 32.450 9.297 1.00 31.16 89 HIS A C 1
ATOM 665 O O . HIS A 1 115 ? 44.417 31.937 8.182 1.00 27.62 89 HIS A O 1
ATOM 672 N N . SER A 1 116 ? 43.838 33.249 9.917 1.00 30.29 90 SER A N 1
ATOM 673 C CA . SER A 1 116 ? 42.487 33.351 9.524 1.00 28.78 90 SER A CA 1
ATOM 674 C C . SER A 1 116 ? 42.350 33.936 8.145 1.00 29.48 90 SER A C 1
ATOM 675 O O . SER A 1 116 ? 41.506 33.515 7.375 1.00 24.02 90 SER A O 1
ATOM 678 N N . GLU A 1 117 ? 43.135 34.972 7.863 1.00 33.91 91 GLU A N 1
ATOM 679 C CA . GLU A 1 117 ? 43.160 35.589 6.552 1.00 34.87 91 GLU A CA 1
ATOM 680 C C . GLU A 1 117 ? 43.498 34.578 5.450 1.00 30.25 91 GLU A C 1
ATOM 681 O O . GLU A 1 117 ? 42.817 34.538 4.401 1.00 27.71 91 GLU A O 1
ATOM 687 N N . ALA A 1 118 ? 44.568 33.811 5.633 1.00 28.41 92 ALA A N 1
ATOM 688 C CA . ALA A 1 118 ? 44.929 32.804 4.600 1.00 29.14 92 ALA A CA 1
ATOM 689 C C . ALA A 1 118 ? 43.773 31.789 4.479 1.00 27.73 92 ALA A C 1
ATOM 690 O O . ALA A 1 118 ? 43.357 31.439 3.411 1.00 27.12 92 ALA A O 1
ATOM 692 N N . GLN A 1 119 ? 43.229 31.369 5.618 1.00 31.98 93 GLN A N 1
ATOM 693 C CA . GLN A 1 119 ? 42.135 30.395 5.598 1.00 29.39 93 GLN A CA 1
ATOM 694 C C . GLN A 1 119 ? 40.941 30.983 4.934 1.00 30.44 93 GLN A C 1
ATOM 695 O O . GLN A 1 119 ? 40.319 30.292 4.141 1.00 34.19 93 GLN A O 1
ATOM 701 N N . ALA A 1 120 ? 40.624 32.260 5.206 1.00 29.94 94 ALA A N 1
ATOM 702 C CA . ALA A 1 120 ? 39.465 32.865 4.582 1.00 29.97 94 ALA A CA 1
ATOM 703 C C . ALA A 1 120 ? 39.580 32.910 3.048 1.00 28.68 94 ALA A C 1
ATOM 704 O O . ALA A 1 120 ? 38.610 32.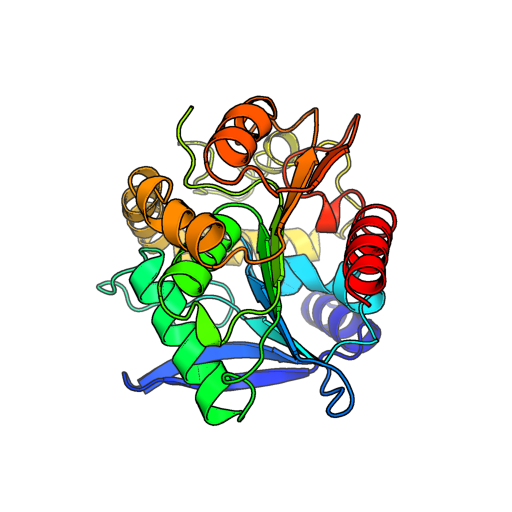628 2.328 1.00 27.35 94 ALA A O 1
ATOM 706 N N . THR A 1 121 ? 40.758 33.208 2.544 1.00 31.06 95 THR A N 1
ATOM 707 C CA . THR A 1 121 ? 40.992 33.373 1.087 1.00 30.45 95 THR A CA 1
ATOM 708 C C . THR A 1 121 ? 40.817 32.055 0.356 1.00 26.93 95 THR A C 1
ATOM 709 O O . THR A 1 121 ? 40.248 32.020 -0.674 1.00 33.38 95 THR A O 1
ATOM 713 N N . ARG A 1 122 ? 41.273 30.963 0.908 1.00 28.15 96 ARG A N 1
ATOM 714 C CA . ARG A 1 122 ? 41.026 29.677 0.257 1.00 27.49 96 ARG A CA 1
ATOM 715 C C . ARG A 1 122 ? 39.548 29.386 0.185 1.00 29.35 96 ARG A C 1
ATOM 716 O O . ARG A 1 122 ? 39.093 28.755 -0.762 1.00 28.04 96 ARG A O 1
ATOM 724 N N . LEU A 1 123 ? 38.810 29.742 1.237 1.00 27.60 97 LEU A N 1
ATOM 725 C CA . LEU A 1 123 ? 37.374 29.498 1.241 1.00 27.91 97 LEU A CA 1
ATOM 726 C C . LEU A 1 123 ? 36.720 30.351 0.152 1.00 26.40 97 LEU A C 1
ATOM 727 O O . LEU A 1 123 ? 35.862 29.867 -0.548 1.00 30.01 97 LEU A O 1
ATOM 732 N N . HIS A 1 124 ? 37.158 31.575 -0.061 1.00 29.08 98 HIS A N 1
ATOM 733 C CA . HIS A 1 124 ? 36.640 32.375 -1.184 1.00 32.39 98 HIS A CA 1
ATOM 734 C C . HIS A 1 124 ? 36.959 31.706 -2.501 1.00 30.29 98 HIS A C 1
ATOM 735 O O . HIS A 1 124 ? 36.100 31.598 -3.391 1.00 31.27 98 HIS A O 1
ATOM 742 N N . GLU A 1 125 ? 38.181 31.188 -2.659 1.00 30.49 99 GLU A N 1
ATOM 743 C CA . GLU A 1 125 ? 38.425 30.393 -3.880 1.00 33.92 99 GLU A CA 1
ATOM 744 C C . GLU A 1 125 ? 37.343 29.325 -4.146 1.00 31.23 99 GLU A C 1
ATOM 745 O O . GLU A 1 125 ? 36.918 29.135 -5.270 1.00 29.33 99 GLU A O 1
ATOM 751 N N . LEU A 1 126 ? 36.984 28.557 -3.131 1.00 26.74 100 LEU A N 1
ATOM 752 C CA . LEU A 1 126 ? 36.056 27.416 -3.310 1.00 29.88 100 LEU A CA 1
ATOM 753 C C . LEU A 1 126 ? 34.709 27.961 -3.713 1.00 31.17 100 LEU A C 1
ATOM 754 O O . LEU A 1 126 ? 34.091 27.508 -4.655 1.00 30.30 100 LEU A O 1
ATOM 759 N N . LEU A 1 127 ? 34.252 28.940 -2.945 1.00 28.99 101 LEU A N 1
ATOM 760 C CA . LEU A 1 127 ? 32.970 29.524 -3.211 1.00 29.46 101 LEU A CA 1
ATOM 761 C C . LEU A 1 127 ? 32.986 30.155 -4.596 1.00 31.63 101 LEU A C 1
ATOM 762 O O . LEU A 1 127 ? 32.061 29.923 -5.340 1.00 32.20 101 LEU A O 1
ATOM 767 N N . GLN A 1 128 ? 34.022 30.913 -4.973 1.00 34.32 102 GLN A N 1
ATOM 768 C CA . GLN A 1 128 ? 34.018 31.491 -6.336 1.00 40.72 102 GLN A CA 1
ATOM 769 C C . GLN A 1 128 ? 33.836 30.426 -7.416 1.00 37.80 102 GLN A C 1
ATOM 770 O O . GLN A 1 128 ? 32.964 30.561 -8.217 1.00 37.85 102 GLN A O 1
ATOM 776 N N . ALA A 1 129 ? 34.625 29.350 -7.390 1.00 35.26 103 ALA A N 1
ATOM 777 C CA . ALA A 1 129 ? 34.531 28.295 -8.381 1.00 35.37 103 ALA A CA 1
ATOM 778 C C . ALA A 1 129 ? 33.139 27.663 -8.422 1.00 41.42 103 ALA A C 1
ATOM 779 O O . ALA A 1 129 ? 32.716 27.183 -9.464 1.00 40.37 103 ALA A O 1
ATOM 781 N N . LYS A 1 130 ? 32.401 27.679 -7.321 1.00 40.00 104 LYS A N 1
ATOM 782 C CA . LYS A 1 130 ? 31.061 27.096 -7.357 1.00 37.55 104 LYS A CA 1
ATOM 783 C C . LYS A 1 130 ? 30.043 28.146 -7.743 1.00 34.07 104 LYS A C 1
ATOM 784 O O . LYS A 1 130 ? 28.868 27.861 -7.795 1.00 42.10 104 LYS A O 1
ATOM 790 N N . GLY A 1 131 ? 30.482 29.361 -7.994 1.00 39.52 105 GLY A N 1
ATOM 791 C CA . GLY A 1 131 ? 29.573 30.501 -8.294 1.00 45.14 105 GLY A CA 1
ATOM 792 C C . GLY A 1 131 ? 28.740 30.961 -7.093 1.00 44.95 105 GLY A C 1
ATOM 793 O O . GLY A 1 131 ? 27.618 31.431 -7.249 1.00 42.84 105 GLY A O 1
ATOM 794 N N . LEU A 1 132 ? 29.261 30.772 -5.879 1.00 44.08 106 LEU A N 1
ATOM 795 C CA . LEU A 1 132 ? 28.464 31.021 -4.680 1.00 40.99 106 LEU A CA 1
ATOM 796 C C . LEU A 1 132 ? 29.066 32.150 -3.869 1.00 35.39 106 LEU A C 1
ATOM 797 O O . LEU A 1 132 ? 28.612 32.435 -2.774 1.00 39.10 106 LEU A O 1
ATOM 802 N N . ALA A 1 133 ? 30.106 32.763 -4.397 1.00 34.21 107 ALA A N 1
ATOM 803 C CA . ALA A 1 133 ? 30.885 33.737 -3.679 1.00 35.41 107 ALA A CA 1
ATOM 804 C C . ALA A 1 133 ? 30.139 35.085 -3.583 1.00 38.45 107 ALA A C 1
ATOM 805 O O . ALA A 1 133 ? 30.149 35.739 -2.540 1.00 36.83 107 ALA A O 1
ATOM 807 N N . SER A 1 134 ? 29.483 35.478 -4.659 1.00 38.17 108 SER A N 1
ATOM 808 C CA . SER A 1 134 ? 29.101 36.878 -4.840 1.00 42.38 108 SER A CA 1
ATOM 809 C C . SER A 1 134 ? 28.017 37.308 -3.844 1.00 40.30 108 SER A C 1
ATOM 810 O O . SER A 1 134 ? 28.036 38.447 -3.388 1.00 46.16 108 SER A O 1
ATOM 813 N N . SER A 1 135 ? 27.141 36.384 -3.458 1.00 39.87 109 SER A N 1
ATOM 814 C CA . SER A 1 135 ? 26.266 36.599 -2.320 1.00 41.48 109 SER A CA 1
ATOM 815 C C . SER A 1 135 ? 26.258 35.393 -1.336 1.00 41.49 109 SER A C 1
ATOM 816 O O . SER A 1 135 ? 25.830 34.305 -1.698 1.00 47.64 109 SER A O 1
ATOM 819 N N . ILE A 1 136 ? 26.764 35.589 -0.111 1.00 33.99 110 ILE A N 1
ATOM 820 C CA . ILE A 1 136 ? 27.105 34.460 0.741 1.00 30.74 110 ILE A CA 1
ATOM 821 C C . ILE A 1 136 ? 26.747 34.781 2.200 1.00 30.09 110 ILE A C 1
ATOM 822 O O . ILE A 1 136 ? 27.056 35.869 2.681 1.00 25.80 110 ILE A O 1
ATOM 827 N N . HIS A 1 137 ? 26.137 33.824 2.907 1.00 30.15 111 HIS A N 1
ATOM 828 C CA . HIS A 1 137 ? 26.072 33.896 4.379 1.00 30.16 111 HIS A CA 1
ATOM 829 C C . HIS A 1 137 ? 27.156 32.993 5.002 1.00 31.02 111 HIS A C 1
ATOM 830 O O . HIS A 1 137 ? 27.512 31.984 4.446 1.00 26.81 111 HIS A O 1
ATOM 837 N N . VAL A 1 138 ? 27.669 33.403 6.158 1.00 29.92 112 VAL A N 1
ATOM 838 C CA . VAL A 1 138 ? 28.871 32.867 6.743 1.00 31.54 112 VAL A CA 1
ATOM 839 C C . VAL A 1 138 ? 28.580 32.656 8.258 1.00 32.46 112 VAL A C 1
ATOM 840 O O . VAL A 1 138 ? 27.962 33.541 8.924 1.00 27.65 112 VAL A O 1
ATOM 844 N N . GLY A 1 139 ? 28.965 31.470 8.756 1.00 30.65 113 GLY A N 1
ATOM 845 C CA . GLY A 1 139 ? 29.059 31.136 10.173 1.00 28.42 113 GLY A CA 1
ATOM 846 C C . GLY A 1 139 ? 30.336 30.355 10.521 1.00 29.39 113 GLY A C 1
ATOM 847 O O . GLY A 1 139 ? 30.857 29.563 9.682 1.00 28.43 113 GLY A O 1
ATOM 848 N N . GLY A 1 140 ? 30.768 30.509 11.791 1.00 29.45 114 GLY A N 1
ATOM 849 C CA . GLY A 1 140 ? 31.868 29.767 12.368 1.00 27.69 114 GLY A CA 1
ATOM 850 C C . GLY A 1 140 ? 31.838 29.624 13.864 1.00 26.91 114 GLY A C 1
ATOM 851 O O . GLY A 1 140 ? 31.332 30.479 14.547 1.00 27.03 114 GLY A O 1
ATOM 852 N N . ASN A 1 141 ? 32.355 28.508 14.358 1.00 26.08 115 ASN A N 1
ATOM 853 C CA . ASN A 1 141 ? 32.588 28.254 15.819 1.00 24.62 115 ASN A CA 1
ATOM 854 C C . ASN A 1 141 ? 34.066 28.341 16.111 1.00 25.28 115 ASN A C 1
ATOM 855 O O . ASN A 1 141 ? 34.881 27.751 15.321 1.00 26.96 115 ASN A O 1
ATOM 860 N N . SER A 1 142 ? 34.437 28.982 17.237 1.00 26.12 116 SER A N 1
ATOM 861 C CA . SER A 1 142 ? 35.827 29.043 17.751 1.00 24.69 116 SER A CA 1
ATOM 862 C C . SER A 1 142 ? 36.703 29.688 16.704 1.00 24.26 116 SER A C 1
ATOM 863 O O . SER A 1 142 ? 36.351 30.722 16.227 1.00 22.71 116 SER A O 1
ATOM 866 N N . MET A 1 143 ? 37.828 29.079 16.353 1.00 24.33 117 MET A N 1
ATOM 867 C CA . MET A 1 143 ? 38.670 29.488 15.214 1.00 26.62 117 MET A CA 1
ATOM 868 C C . MET A 1 143 ? 37.867 29.854 13.911 1.00 23.82 117 MET A C 1
ATOM 869 O O . MET A 1 143 ? 38.150 30.833 13.232 1.00 28.50 117 MET A O 1
ATOM 874 N N . GLY A 1 144 ? 36.853 29.063 13.610 1.00 21.79 118 GLY A N 1
ATOM 875 C CA . GLY A 1 144 ? 36.028 29.210 12.404 1.00 21.28 118 GLY A CA 1
ATOM 876 C C . GLY A 1 144 ? 35.288 30.534 12.515 1.00 21.87 118 GLY A C 1
ATOM 877 O O . GLY A 1 144 ? 34.996 31.134 11.503 1.00 21.79 118 GLY A O 1
ATOM 878 N N . GLY A 1 145 ? 35.051 30.990 13.746 1.00 21.34 119 GLY A N 1
ATOM 879 C CA . GLY A 1 145 ? 34.500 32.344 13.949 1.00 24.73 119 GLY A CA 1
ATOM 880 C C . GLY A 1 145 ? 35.500 33.444 13.649 1.00 24.60 119 GLY A C 1
ATOM 881 O O . GLY A 1 145 ? 35.167 34.438 13.032 1.00 27.72 119 GLY A O 1
ATOM 882 N N . ALA A 1 146 ? 36.749 33.264 14.072 1.00 26.24 120 ALA A N 1
ATOM 883 C CA . ALA A 1 146 ? 37.782 34.226 13.706 1.00 25.03 120 ALA A CA 1
ATOM 884 C C . ALA A 1 146 ? 37.984 34.203 12.197 1.00 26.59 120 ALA A C 1
ATOM 885 O O . ALA A 1 146 ? 38.127 35.257 11.562 1.00 34.39 120 ALA A O 1
ATOM 887 N N . ILE A 1 147 ? 37.941 33.017 11.562 1.00 28.98 121 ILE A N 1
ATOM 888 C CA . ILE A 1 147 ? 37.994 33.001 10.065 1.00 24.89 121 ILE A CA 1
ATOM 889 C C . ILE A 1 147 ? 36.819 33.662 9.425 1.00 26.68 121 ILE A C 1
ATOM 890 O O . ILE A 1 147 ? 36.929 34.258 8.343 1.00 26.48 121 ILE A O 1
ATOM 895 N N . SER A 1 148 ? 35.634 33.516 10.026 1.00 24.17 122 SER A N 1
ATOM 896 C CA . SER A 1 148 ? 34.456 34.145 9.459 1.00 25.43 122 SER A CA 1
ATOM 897 C C . SER A 1 148 ? 34.506 35.697 9.487 1.00 25.22 122 SER A C 1
ATOM 898 O O . SER A 1 148 ? 34.023 36.338 8.553 1.00 27.72 122 SER A O 1
ATOM 901 N N . VAL A 1 149 ? 35.060 36.262 10.561 1.00 26.46 123 VAL A N 1
ATOM 902 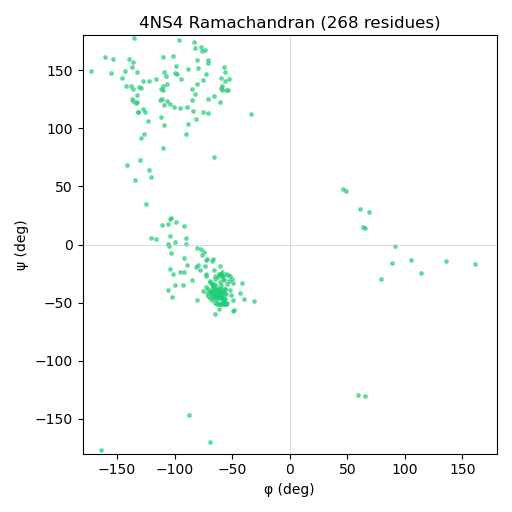C CA . VAL A 1 149 ? 35.344 37.711 10.663 1.00 26.47 123 VAL A CA 1
ATOM 903 C C . VAL A 1 149 ? 36.343 38.153 9.590 1.00 25.93 123 VAL A C 1
ATOM 904 O O . VAL A 1 149 ? 36.130 39.164 8.990 1.00 32.24 123 VAL A O 1
ATOM 908 N N . ALA A 1 150 ? 37.427 37.382 9.401 1.00 27.46 124 ALA A N 1
ATOM 909 C CA . ALA A 1 150 ? 38.478 37.595 8.392 1.00 26.13 124 ALA A CA 1
ATOM 910 C C . ALA A 1 150 ? 37.848 37.640 7.037 1.00 27.81 124 ALA A C 1
ATOM 911 O O . ALA A 1 150 ? 37.974 38.622 6.322 1.00 31.65 124 ALA A O 1
ATOM 913 N N . TYR A 1 151 ? 37.038 36.639 6.743 1.00 28.10 125 TYR A N 1
ATOM 914 C CA . TYR A 1 151 ? 36.295 36.570 5.515 1.00 30.11 125 TYR A CA 1
ATOM 915 C C . TYR A 1 151 ? 35.393 37.786 5.303 1.00 33.26 125 TYR A C 1
ATOM 916 O O . TYR A 1 151 ? 35.380 38.406 4.227 1.00 31.50 125 TYR A O 1
ATOM 925 N N . ALA A 1 152 ? 34.632 38.130 6.320 1.00 31.91 126 ALA A N 1
ATOM 926 C CA . ALA A 1 152 ? 33.695 39.227 6.177 1.00 32.67 126 ALA A CA 1
ATOM 927 C C . ALA A 1 152 ? 34.402 40.568 5.981 1.00 33.86 126 ALA A C 1
ATOM 928 O O . ALA A 1 152 ? 33.911 41.421 5.257 1.00 36.27 126 ALA A O 1
ATOM 930 N N . ALA A 1 153 ? 35.548 40.734 6.616 1.00 33.29 127 ALA A N 1
ATOM 931 C CA . ALA A 1 153 ? 36.309 41.966 6.560 1.00 36.43 127 ALA A CA 1
ATOM 932 C C . ALA A 1 153 ? 37.088 42.099 5.233 1.00 37.48 127 ALA A C 1
ATOM 933 O O . ALA A 1 153 ? 37.393 43.192 4.799 1.00 34.99 127 ALA A O 1
ATOM 935 N N . LYS A 1 154 ? 37.339 40.978 4.569 1.00 37.97 128 LYS A N 1
ATOM 936 C CA . LYS A 1 154 ? 38.047 40.939 3.290 1.00 35.62 128 LYS A CA 1
ATOM 937 C C . LYS A 1 154 ? 37.088 40.994 2.106 1.00 36.43 128 LYS A C 1
ATOM 938 O O . LYS A 1 154 ? 37.406 41.588 1.078 1.00 40.70 128 LYS A O 1
ATOM 944 N N . TYR A 1 155 ? 35.914 40.393 2.227 1.00 31.46 129 TYR A N 1
ATOM 945 C CA . TYR A 1 155 ? 34.912 40.455 1.181 1.00 31.57 129 TYR A CA 1
ATOM 946 C C . TYR A 1 155 ? 33.575 41.095 1.680 1.00 33.23 129 TYR A C 1
ATOM 947 O O . TYR A 1 155 ? 32.504 40.487 1.547 1.00 31.20 129 TYR A O 1
ATOM 956 N N . PRO A 1 156 ? 33.626 42.349 2.179 1.00 34.35 130 PRO A N 1
ATOM 957 C CA . PRO A 1 156 ? 32.414 42.932 2.770 1.00 37.15 130 PRO A CA 1
ATOM 958 C C . PRO A 1 156 ? 31.215 43.101 1.817 1.00 38.63 130 PRO A C 1
ATOM 959 O O . PRO A 1 156 ? 30.085 42.975 2.244 1.00 40.15 130 PRO A O 1
ATOM 963 N N . LYS A 1 157 ? 31.465 43.264 0.528 1.00 41.72 131 LYS A N 1
ATOM 964 C CA . LYS A 1 157 ? 30.360 43.448 -0.433 1.00 42.26 131 LYS A CA 1
ATOM 965 C C . LYS A 1 157 ? 29.604 42.153 -0.693 1.00 40.34 131 LYS A C 1
ATOM 966 O O . LYS A 1 157 ? 28.475 42.164 -1.146 1.00 39.81 131 LYS A O 1
ATOM 970 N N . GLU A 1 158 ? 30.217 41.023 -0.362 1.00 39.36 132 GLU A N 1
ATOM 971 C CA . GLU A 1 158 ? 29.643 39.730 -0.720 1.00 37.35 132 GLU A CA 1
ATOM 972 C C . GLU A 1 158 ? 28.910 39.024 0.447 1.00 34.17 132 GLU A C 1
ATOM 973 O O . GLU A 1 158 ? 28.007 38.203 0.221 1.00 34.22 132 GLU A O 1
ATOM 979 N N . VAL A 1 159 ? 29.306 39.364 1.672 1.00 32.14 133 VAL A N 1
ATOM 980 C CA . VAL A 1 159 ? 28.814 38.675 2.879 1.00 35.66 133 VAL A CA 1
ATOM 981 C C . VAL A 1 159 ? 27.551 39.388 3.358 1.00 35.89 133 VAL A C 1
ATOM 982 O O . VAL A 1 159 ? 27.605 40.579 3.664 1.00 34.54 133 VAL A O 1
ATOM 986 N N . LYS A 1 160 ? 26.427 38.671 3.379 1.00 30.34 134 LYS A N 1
ATOM 987 C CA . LYS A 1 160 ? 25.128 39.257 3.707 1.00 32.18 134 LYS A CA 1
ATOM 988 C C . LYS A 1 160 ? 24.751 39.106 5.158 1.00 35.02 134 LYS A C 1
ATOM 989 O O . LYS A 1 160 ? 23.936 39.876 5.648 1.00 31.53 134 LYS A O 1
ATOM 995 N N . SER A 1 161 ? 25.317 38.094 5.847 1.00 32.81 135 SER A N 1
ATOM 996 C CA . SER A 1 161 ? 25.156 37.936 7.298 1.00 27.31 135 SER A CA 1
ATOM 997 C C . SER A 1 161 ? 26.244 37.052 7.865 1.00 28.10 135 SER A C 1
ATOM 998 O O . SER A 1 161 ? 26.903 36.296 7.136 1.00 28.27 135 SER A O 1
ATOM 1001 N N . LEU A 1 162 ? 26.420 37.169 9.176 1.00 25.97 136 LEU A N 1
ATOM 1002 C CA . LEU A 1 162 ? 27.519 36.613 9.883 1.00 30.35 136 LEU A CA 1
ATOM 1003 C C . LEU A 1 162 ? 27.049 36.002 11.190 1.00 27.66 136 LEU A C 1
ATOM 1004 O O . LEU A 1 162 ? 26.244 36.639 11.890 1.00 27.47 136 LEU A O 1
ATOM 1009 N N . TRP A 1 163 ? 27.550 34.801 11.517 1.00 23.56 137 TRP A N 1
ATOM 1010 C CA . TRP A 1 163 ? 27.109 34.035 12.692 1.00 23.52 137 TRP A CA 1
ATOM 1011 C C . TRP A 1 163 ? 28.353 33.592 13.392 1.00 26.47 137 TRP A C 1
ATOM 1012 O O . TRP A 1 163 ? 29.174 32.827 12.815 1.00 24.82 137 TRP A O 1
ATOM 1023 N N . LEU A 1 164 ? 28.544 34.126 14.601 1.00 23.86 138 LEU A N 1
ATOM 1024 C CA . LEU A 1 164 ? 29.695 33.900 15.402 1.00 23.62 138 LEU A CA 1
ATOM 1025 C C . LEU A 1 164 ? 29.344 33.076 16.664 1.00 26.36 138 LEU A C 1
ATOM 1026 O O . LEU A 1 164 ? 28.654 33.557 17.579 1.00 25.98 138 LEU A O 1
ATOM 1031 N N . ILE A 1 165 ? 29.811 31.828 16.678 1.00 22.98 139 ILE A N 1
ATOM 1032 C CA . ILE A 1 165 ? 29.442 30.890 17.695 1.00 24.91 139 ILE A CA 1
ATOM 1033 C C . ILE A 1 165 ? 30.687 30.662 18.573 1.00 24.07 139 ILE A C 1
ATOM 1034 O O . ILE A 1 165 ? 31.611 29.978 18.182 1.00 24.10 139 ILE A O 1
ATOM 1039 N N . ASP A 1 166 ? 30.712 31.274 19.734 1.00 23.44 140 ASP A N 1
ATOM 1040 C CA . ASP A 1 166 ? 31.832 31.215 20.681 1.00 25.06 140 ASP A CA 1
ATOM 1041 C C . ASP A 1 166 ? 33.156 31.437 19.931 1.00 25.96 140 ASP A C 1
ATOM 1042 O O . ASP A 1 166 ? 34.122 30.666 20.069 1.00 25.24 140 ASP A O 1
ATOM 1047 N N . SER A 1 167 ? 33.140 32.478 19.109 1.00 27.26 141 SER A N 1
ATOM 1048 C CA . SER A 1 167 ? 34.253 32.880 18.254 1.00 27.21 141 SER A CA 1
ATOM 1049 C C . SER A 1 167 ? 35.531 33.129 19.013 1.00 27.50 141 SER A C 1
ATOM 1050 O O . SER A 1 167 ? 35.536 33.782 20.082 1.00 28.16 141 SER A O 1
ATOM 1053 N N . ALA A 1 168 ? 36.629 32.708 18.401 1.00 25.94 142 ALA A N 1
ATOM 1054 C CA . ALA A 1 168 ? 37.987 33.098 18.820 1.00 26.03 142 ALA A CA 1
ATOM 1055 C C . ALA A 1 168 ? 38.301 34.428 18.227 1.00 24.02 142 ALA A C 1
ATOM 1056 O O . ALA A 1 168 ? 37.549 34.963 17.415 1.00 25.05 142 ALA A O 1
ATOM 1058 N N . GLY A 1 169 ? 39.456 34.962 18.625 1.00 29.53 143 GLY A N 1
ATOM 1059 C CA . GLY A 1 169 ? 40.038 36.172 17.996 1.00 28.15 143 GLY A CA 1
ATOM 1060 C C . GLY A 1 169 ? 39.653 37.500 18.645 1.00 30.05 143 GLY A C 1
ATOM 1061 O O . GLY A 1 169 ? 40.054 38.581 18.143 1.00 28.34 143 GLY A O 1
ATOM 1062 N N . PHE A 1 170 ? 38.822 37.443 19.696 1.00 31.59 144 PHE A N 1
ATOM 1063 C CA . PHE A 1 170 ? 38.478 38.666 20.449 1.00 31.90 144 PHE A CA 1
ATOM 1064 C C . PHE A 1 170 ? 39.104 38.670 21.859 1.00 39.56 144 PHE A C 1
ATOM 1065 O O . PHE A 1 170 ? 38.461 38.319 22.808 1.00 36.21 144 PHE A O 1
ATOM 1073 N N . TRP A 1 171 ? 40.362 39.067 22.020 1.00 50.93 145 TRP A N 1
ATOM 1074 C CA . TRP A 1 171 ? 40.975 38.965 23.370 1.00 54.12 145 TRP A CA 1
ATOM 1075 C C . TRP A 1 171 ? 40.628 40.110 24.354 1.00 61.15 145 TRP A C 1
ATOM 1076 O O . TRP A 1 171 ? 40.996 41.303 24.218 1.00 56.78 145 TRP A O 1
ATOM 1087 N N . SER A 1 172 ? 39.791 39.681 25.305 1.00 58.52 146 SER A N 1
ATOM 1088 C CA . SER A 1 172 ? 39.227 40.425 26.383 1.00 59.07 146 SER A CA 1
ATOM 1089 C C . SER A 1 172 ? 39.967 40.034 27.657 1.00 58.31 146 SER A C 1
ATOM 1090 O O . SER A 1 172 ? 40.078 40.859 28.551 1.00 60.39 146 SER A O 1
ATOM 1093 N N . PRO A 1 188 ? 48.071 23.593 24.886 1.00 76.38 162 PRO A N 1
ATOM 1094 C CA . PRO A 1 188 ? 48.276 23.473 26.344 1.00 86.22 162 PRO A CA 1
ATOM 1095 C C . PRO A 1 188 ? 47.485 22.333 27.016 1.00 82.40 162 PRO A C 1
ATOM 1096 O O . PRO A 1 188 ? 47.927 21.777 28.025 1.00 90.28 162 PRO A O 1
ATOM 1100 N N . LEU A 1 189 ? 46.384 21.956 26.374 1.00 76.03 163 LEU A N 1
ATOM 1101 C CA . LEU A 1 189 ? 45.162 21.401 26.983 1.00 67.42 163 LEU A CA 1
ATOM 1102 C C . LEU A 1 189 ? 44.012 21.579 25.956 1.00 65.32 163 LEU A C 1
ATOM 1103 O O . LEU A 1 189 ? 42.953 20.952 26.033 1.00 59.91 163 LEU A O 1
ATOM 1108 N N . LEU A 1 190 ? 44.249 22.449 24.978 1.00 65.70 164 LEU A N 1
ATOM 1109 C CA . LEU A 1 190 ? 43.610 22.303 23.670 1.00 62.69 164 LEU A CA 1
ATOM 1110 C C . LEU A 1 190 ? 44.336 21.277 22.756 1.00 61.03 164 LEU A C 1
ATOM 1111 O O . LEU A 1 190 ? 43.708 20.778 21.822 1.00 53.09 164 LEU A O 1
ATOM 1116 N N . VAL A 1 191 ? 45.611 20.929 23.013 1.00 54.49 165 VAL A N 1
ATOM 1117 C CA . VAL A 1 191 ? 46.355 20.035 22.073 1.00 49.07 165 VAL A CA 1
ATOM 1118 C C . VAL A 1 191 ? 46.371 18.591 22.555 1.00 52.87 165 VAL A C 1
ATOM 1119 O O . VAL A 1 191 ? 46.217 18.306 23.760 1.00 50.98 165 VAL A O 1
ATOM 1123 N N . ASP A 1 192 ? 46.499 17.663 21.602 1.00 54.07 166 ASP A N 1
ATOM 1124 C CA . ASP A 1 192 ? 46.177 16.256 21.868 1.00 60.23 166 ASP A CA 1
ATOM 1125 C C . ASP A 1 192 ? 47.314 15.263 21.481 1.00 58.00 166 ASP A C 1
ATOM 1126 O O . ASP A 1 192 ? 47.644 15.111 20.279 1.00 51.71 166 ASP A O 1
ATOM 1131 N N . LYS A 1 193 ? 47.850 14.573 22.509 1.00 55.83 167 LYS A N 1
ATOM 1132 C CA . LYS A 1 193 ? 49.039 13.683 22.428 1.00 56.28 167 LYS A CA 1
ATOM 1133 C C . LYS A 1 193 ? 48.628 12.217 22.398 1.00 55.79 167 LYS A C 1
ATOM 1134 O O . LYS A 1 193 ? 49.168 11.491 21.580 1.00 55.51 167 LYS A O 1
ATOM 1137 N N . LYS A 1 194 ? 47.683 11.798 23.264 1.00 53.57 168 LYS A N 1
ATOM 1138 C CA . LYS A 1 194 ? 47.264 10.388 23.400 1.00 50.12 168 LYS A CA 1
ATOM 1139 C C . LYS A 1 194 ? 45.760 10.203 23.586 1.00 50.18 168 LYS A C 1
ATOM 1140 O O . LYS A 1 194 ? 45.081 11.119 24.011 1.00 58.68 168 LYS A O 1
ATOM 1142 N N . GLU A 1 195 ? 45.268 9.000 23.304 1.00 47.29 169 GLU A N 1
ATOM 1143 C CA . GLU A 1 195 ? 43.860 8.557 23.466 1.00 52.23 169 GLU A CA 1
ATOM 1144 C C . GLU A 1 195 ? 43.036 9.196 24.615 1.00 63.83 169 GLU A C 1
ATOM 1145 O O . GLU A 1 195 ? 41.881 9.630 24.460 1.00 64.26 169 GLU A O 1
ATOM 1147 N N . ASP A 1 196 ? 43.648 9.205 25.784 1.00 76.38 170 ASP A N 1
ATOM 1148 C CA . ASP A 1 196 ? 42.935 9.444 27.022 1.00 81.63 170 ASP A CA 1
ATOM 1149 C C . ASP A 1 196 ? 43.263 10.837 27.507 1.00 75.48 170 ASP A C 1
ATOM 1150 O O . ASP A 1 196 ? 43.101 11.143 28.675 1.00 81.78 170 ASP A O 1
ATOM 1155 N N . PHE A 1 197 ? 43.776 11.657 26.596 1.00 68.53 171 PHE A N 1
ATOM 1156 C CA . PHE A 1 197 ? 43.704 13.093 26.727 1.00 67.90 171 PHE A CA 1
ATOM 1157 C C . PHE A 1 197 ? 42.219 13.483 26.542 1.00 72.37 171 PHE A C 1
ATOM 1158 O O . PHE A 1 197 ? 41.683 14.263 27.336 1.00 70.93 171 PHE A O 1
ATOM 1166 N N . TYR A 1 198 ? 41.552 12.931 25.523 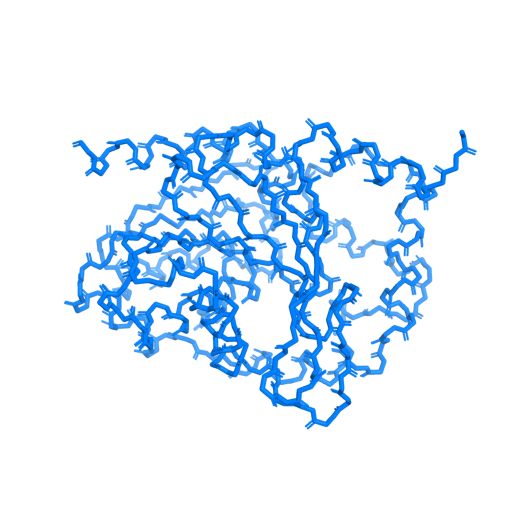1.00 59.42 172 TYR A N 1
ATOM 1167 C CA . TYR A 1 198 ? 40.106 13.091 25.397 1.00 64.26 172 TYR A CA 1
ATOM 1168 C C . TYR A 1 198 ? 39.351 13.145 26.785 1.00 61.93 172 TYR A C 1
ATOM 1169 O O . TYR A 1 198 ? 39.226 12.154 27.504 1.00 56.73 172 TYR A O 1
ATOM 1178 N N . ALA A 1 199 ? 38.806 14.319 27.097 1.00 57.00 173 ALA A N 1
ATOM 1179 C CA . ALA A 1 199 ? 38.687 14.894 28.492 1.00 62.77 173 ALA A CA 1
ATOM 1180 C C . ALA A 1 199 ? 39.100 16.390 28.370 1.00 59.73 173 ALA A C 1
ATOM 1181 O O . ALA A 1 199 ? 38.880 17.254 29.241 1.00 49.96 173 ALA A O 1
ATOM 1183 N N . MET A 1 200 ? 39.711 16.685 27.241 1.00 49.74 174 MET A N 1
ATOM 1184 C CA . MET A 1 200 ? 39.331 17.891 26.593 1.00 54.87 174 MET A CA 1
ATOM 1185 C C . MET A 1 200 ? 37.805 17.899 26.272 1.00 51.63 174 MET A C 1
ATOM 1186 O O . MET A 1 200 ? 37.230 18.974 26.226 1.00 42.72 174 MET A O 1
ATOM 1191 N N . TYR A 1 201 ? 37.144 16.751 26.088 1.00 50.51 175 TYR A N 1
ATOM 1192 C CA . TYR A 1 201 ? 35.653 16.710 26.064 1.00 47.81 175 TYR A CA 1
ATOM 1193 C C . TYR A 1 201 ? 34.921 17.426 27.200 1.00 51.62 175 TYR A C 1
ATOM 1194 O O . TYR A 1 201 ? 34.037 18.263 26.972 1.00 50.68 175 TYR A O 1
ATOM 1203 N N . ASP A 1 202 ? 35.246 17.022 28.418 1.00 48.80 176 ASP A N 1
ATOM 1204 C CA . ASP A 1 202 ? 34.735 17.648 29.615 1.00 48.92 176 ASP A CA 1
ATOM 1205 C C . ASP A 1 202 ? 35.065 19.124 29.599 1.00 39.25 176 ASP A C 1
ATOM 1206 O O . ASP A 1 202 ? 34.291 19.947 30.023 1.00 47.40 176 ASP A O 1
ATOM 1211 N N . PHE A 1 203 ? 36.227 19.490 29.130 1.00 35.35 177 PHE A N 1
ATOM 1212 C CA . PHE A 1 203 ? 36.557 20.910 29.140 1.00 38.38 177 PHE A CA 1
ATOM 1213 C C . PHE A 1 203 ? 35.722 21.664 28.093 1.00 39.31 177 PHE A C 1
ATOM 1214 O O . PHE A 1 203 ? 35.259 22.797 28.346 1.00 41.30 177 PHE A O 1
ATOM 1222 N N . VAL A 1 204 ? 35.504 21.056 26.934 1.00 33.40 178 VAL A N 1
ATOM 1223 C CA . VAL A 1 204 ? 34.952 21.831 25.773 1.00 35.72 178 VAL A CA 1
ATOM 1224 C C . VAL A 1 204 ? 33.425 21.843 25.735 1.00 29.87 178 VAL A C 1
ATOM 1225 O O . VAL A 1 204 ? 32.868 22.674 25.083 1.00 30.46 178 VAL A O 1
ATOM 1229 N N . MET A 1 205 ? 32.763 20.925 26.446 1.00 31.51 179 MET A N 1
ATOM 1230 C CA . MET A 1 205 ? 31.294 20.795 26.436 1.00 29.82 179 MET A CA 1
ATOM 1231 C C . MET A 1 205 ? 30.689 20.676 27.826 1.00 30.80 179 MET A C 1
ATOM 1232 O O . MET A 1 205 ? 31.331 20.163 28.731 1.00 34.58 179 MET A O 1
ATOM 1237 N N . SER A 1 206 ? 29.462 21.187 27.998 1.00 30.16 180 SER A N 1
ATOM 1238 C CA . SER A 1 206 ? 28.635 20.886 29.154 1.00 30.52 180 SER A CA 1
ATOM 1239 C C . SER A 1 206 ? 27.582 19.825 28.857 1.00 30.02 180 SER A C 1
ATOM 1240 O O . SER A 1 206 ? 27.253 19.018 29.735 1.00 35.57 180 SER A O 1
ATOM 1243 N N . LYS A 1 207 ? 27.049 19.810 27.642 1.00 27.63 181 LYS A N 1
ATOM 1244 C CA . LYS A 1 207 ? 26.017 18.833 27.249 1.00 25.13 181 LYS A CA 1
ATOM 1245 C C . LYS A 1 207 ? 26.470 18.023 26.040 1.00 27.22 181 LYS A C 1
ATOM 1246 O O . LYS A 1 207 ? 25.895 18.124 24.931 1.00 28.63 181 LYS A O 1
ATOM 1252 N N . PRO A 1 208 ? 27.538 17.232 26.208 1.00 26.56 182 PRO A N 1
ATOM 1253 C CA . PRO A 1 208 ? 28.003 16.397 25.081 1.00 27.33 182 PRO A CA 1
ATOM 1254 C C . PRO A 1 208 ? 26.907 15.423 24.623 1.00 27.83 182 PRO A C 1
ATOM 1255 O O . PRO A 1 208 ? 26.266 14.809 25.437 1.00 30.88 182 PRO A O 1
ATOM 1259 N N . PRO A 1 209 ? 26.681 15.292 23.334 1.00 25.72 183 PRO A N 1
ATOM 1260 C CA . PRO A 1 209 ? 25.716 14.330 22.856 1.00 26.86 183 PRO A CA 1
ATOM 1261 C C . PRO A 1 209 ? 26.346 12.902 22.857 1.00 29.49 183 PRO A C 1
ATOM 1262 O O . PRO A 1 209 ? 27.581 12.767 22.887 1.00 27.37 183 PRO A O 1
ATOM 1266 N N . TYR A 1 210 ? 25.500 11.891 23.004 1.00 30.51 184 TYR A N 1
ATOM 1267 C CA . TYR A 1 210 ? 25.932 10.522 22.919 1.00 30.59 184 TYR A CA 1
ATOM 1268 C C . TYR A 1 210 ? 26.537 10.252 21.514 1.00 29.06 184 TYR A C 1
ATOM 1269 O O . TYR A 1 210 ? 25.845 10.387 20.494 1.00 31.58 184 TYR A O 1
ATOM 1278 N N . ILE A 1 211 ? 27.770 9.811 21.496 1.00 27.30 185 ILE A N 1
ATOM 1279 C CA . ILE A 1 211 ? 28.454 9.350 20.275 1.00 30.46 185 ILE A CA 1
ATOM 1280 C C . ILE A 1 211 ? 29.140 7.997 20.621 1.00 27.80 185 ILE A C 1
ATOM 1281 O O . ILE A 1 211 ? 29.836 7.909 21.603 1.00 23.97 185 ILE A O 1
ATOM 1286 N N . PRO A 1 212 ? 28.923 6.917 19.816 1.00 27.93 186 PRO A N 1
ATOM 1287 C CA . PRO A 1 212 ? 29.590 5.625 20.126 1.00 26.80 186 PRO A CA 1
ATOM 1288 C C . PRO A 1 212 ? 31.088 5.803 20.293 1.00 29.29 186 PRO A C 1
ATOM 1289 O O . PRO A 1 212 ? 31.716 6.652 19.614 1.00 32.62 186 PRO A O 1
ATOM 1293 N N . LYS A 1 213 ? 31.651 5.067 21.239 1.00 28.27 187 LYS A N 1
ATOM 1294 C CA . LYS A 1 213 ? 33.066 5.180 21.534 1.00 34.12 187 LYS A CA 1
ATOM 1295 C C . LYS A 1 213 ? 34.003 4.991 20.306 1.00 36.83 187 LYS A C 1
ATOM 1296 O O . LYS A 1 213 ? 35.092 5.621 20.240 1.00 36.07 187 LYS A O 1
ATOM 1302 N N . SER A 1 214 ? 33.600 4.114 19.363 1.00 33.23 188 SER A N 1
ATOM 1303 C CA . SER A 1 214 ? 34.381 3.854 18.152 1.00 34.84 188 SER A CA 1
ATOM 1304 C C . SER A 1 214 ? 34.481 5.115 17.262 1.00 37.00 188 SER A C 1
ATOM 1305 O O . SER A 1 214 ? 35.563 5.412 16.722 1.00 36.08 188 SER A O 1
ATOM 1308 N N . VAL A 1 215 ? 33.385 5.878 17.168 1.00 31.85 189 VAL A N 1
ATOM 1309 C CA . VAL A 1 215 ? 33.381 7.096 16.387 1.00 33.02 189 VAL A CA 1
ATOM 1310 C C . VAL A 1 215 ? 34.278 8.156 17.001 1.00 38.19 189 VAL A C 1
ATOM 1311 O O . VAL A 1 215 ? 35.111 8.739 16.300 1.00 38.38 189 VAL A O 1
ATOM 1315 N N . LYS A 1 216 ? 34.132 8.371 18.313 1.00 33.03 190 LYS A N 1
ATOM 1316 C CA . LYS A 1 216 ? 35.002 9.264 19.019 1.00 34.86 190 LYS A CA 1
ATOM 1317 C C . LYS A 1 216 ? 36.427 8.836 18.825 1.00 37.50 190 LYS A C 1
ATOM 1318 O O . LYS A 1 216 ? 37.298 9.689 18.761 1.00 35.98 190 LYS A O 1
ATOM 1324 N N . ALA A 1 217 ? 36.672 7.521 18.820 1.00 35.75 191 ALA A N 1
ATOM 1325 C CA . ALA A 1 217 ? 38.041 7.008 18.747 1.00 35.27 191 ALA A CA 1
ATOM 1326 C C . ALA A 1 217 ? 38.693 7.310 17.391 1.00 31.70 191 ALA A C 1
ATOM 1327 O O . ALA A 1 217 ? 39.847 7.616 17.362 1.00 39.45 191 ALA A O 1
ATOM 1329 N N . VAL A 1 218 ? 37.931 7.302 16.316 1.00 34.75 192 VAL A N 1
ATOM 1330 C CA . VAL A 1 218 ? 38.411 7.627 14.952 1.00 35.56 192 VAL A CA 1
ATOM 1331 C C . VAL A 1 218 ? 38.746 9.083 14.895 1.00 37.57 192 VAL A C 1
ATOM 1332 O O . VAL A 1 218 ? 39.752 9.490 14.323 1.00 35.52 192 VAL A O 1
ATOM 1336 N N . PHE A 1 219 ? 37.896 9.880 15.499 1.00 35.90 193 PHE A N 1
ATOM 1337 C CA . PHE A 1 219 ? 38.164 11.299 15.519 1.00 38.07 193 PHE A CA 1
ATOM 1338 C C . PHE A 1 219 ? 39.428 11.609 16.335 1.00 34.86 193 PHE A C 1
ATOM 1339 O O . PHE A 1 219 ? 40.260 12.382 15.880 1.00 28.71 193 PHE A O 1
ATOM 1347 N N . ALA A 1 220 ? 39.597 10.927 17.461 1.00 32.80 194 ALA A N 1
ATOM 1348 C CA . ALA A 1 220 ? 40.734 11.153 18.324 1.00 32.55 194 ALA A CA 1
ATOM 1349 C C . ALA A 1 220 ? 42.020 10.716 17.640 1.00 32.54 194 ALA A C 1
ATOM 1350 O O . ALA A 1 220 ? 42.998 11.453 17.711 1.00 31.41 194 ALA A O 1
ATOM 1352 N N . GLN A 1 221 ? 42.008 9.569 16.943 1.00 33.36 195 GLN A N 1
ATOM 1353 C CA . GLN A 1 221 ? 43.190 9.158 16.176 1.00 39.15 195 GLN A CA 1
ATOM 1354 C C . GLN A 1 221 ? 43.585 10.168 15.100 1.00 35.31 195 GLN A C 1
ATOM 1355 O O . GLN A 1 221 ? 44.771 10.368 14.839 1.00 31.56 195 GLN A O 1
ATOM 1361 N N . GLU A 1 222 ? 42.595 10.769 14.458 1.00 31.18 196 GLU A N 1
ATOM 1362 C CA . GLU A 1 222 ? 42.863 11.768 13.420 1.00 32.85 196 GLU A CA 1
ATOM 1363 C C . GLU A 1 222 ? 43.604 12.948 13.986 1.00 31.07 196 GLU A C 1
ATOM 1364 O O . GLU A 1 222 ? 44.578 13.385 13.375 1.00 31.24 196 GLU A O 1
ATOM 1370 N N . ARG A 1 223 ? 43.205 13.430 15.156 1.00 24.74 197 ARG A N 1
ATOM 1371 C CA . ARG A 1 223 ? 44.017 14.450 15.830 1.00 29.23 197 ARG A CA 1
ATOM 1372 C C . ARG A 1 223 ? 45.409 14.018 16.292 1.00 30.06 197 ARG A C 1
ATOM 1373 O O . ARG A 1 223 ? 46.407 14.742 16.078 1.00 32.70 197 ARG A O 1
ATOM 1381 N N . ILE A 1 224 ? 45.495 12.856 16.923 1.00 29.91 198 ILE A N 1
ATOM 1382 C CA . ILE A 1 224 ? 46.795 12.347 17.298 1.00 33.54 198 ILE A CA 1
ATOM 1383 C C . ILE A 1 224 ? 47.684 12.233 16.039 1.00 31.16 198 ILE A C 1
ATOM 1384 O O . ILE A 1 224 ? 48.804 12.680 16.056 1.00 30.14 198 ILE A O 1
ATOM 1389 N N . ALA A 1 225 ? 47.160 11.673 14.949 1.00 30.43 199 ALA A N 1
ATOM 1390 C CA . ALA A 1 225 ? 47.921 11.539 13.688 1.00 33.73 199 ALA A CA 1
ATOM 1391 C C . ALA A 1 225 ? 48.401 12.905 13.194 1.00 35.01 199 ALA A C 1
ATOM 1392 O O . ALA A 1 225 ? 49.451 13.004 12.603 1.00 34.59 199 ALA A O 1
ATOM 1394 N N . ASN A 1 226 ? 47.673 13.984 13.488 1.00 35.48 200 ASN A N 1
ATOM 1395 C CA . ASN A 1 226 ? 48.046 15.305 12.998 1.00 30.63 200 ASN A CA 1
ATOM 1396 C C . ASN A 1 226 ? 48.679 16.204 14.069 1.00 31.93 200 ASN A C 1
ATOM 1397 O O . ASN A 1 226 ? 48.689 17.431 13.934 1.00 32.39 200 ASN A O 1
ATOM 1402 N N . LYS A 1 227 ? 49.233 15.641 15.133 1.00 32.70 201 LYS A N 1
ATOM 1403 C CA . LYS A 1 227 ? 49.531 16.509 16.271 1.00 38.85 201 LYS A CA 1
ATOM 1404 C C . LYS A 1 227 ? 50.716 17.438 16.008 1.00 40.11 201 LYS A C 1
ATOM 1405 O O . LYS A 1 227 ? 50.762 18.547 16.532 1.00 43.24 201 LYS A O 1
ATOM 1411 N N . ALA A 1 228 ? 51.641 17.049 15.142 1.00 31.80 202 ALA A N 1
ATOM 1412 C CA . ALA A 1 228 ? 52.753 17.937 14.871 1.00 32.37 202 ALA A CA 1
ATOM 1413 C C . ALA A 1 228 ? 52.175 19.218 14.291 1.00 31.30 202 ALA A C 1
ATOM 1414 O O . ALA A 1 228 ? 52.447 20.343 14.743 1.00 37.67 202 ALA A O 1
ATOM 1416 N N . LEU A 1 229 ? 51.341 19.081 13.281 1.00 32.92 203 LEU A N 1
ATOM 1417 C CA . LEU A 1 229 ? 50.776 20.252 12.609 1.00 32.16 203 LEU A CA 1
ATOM 1418 C C . LEU A 1 229 ? 49.825 21.061 13.503 1.00 29.37 203 LEU A C 1
ATOM 1419 O O . LEU A 1 229 ? 49.788 22.310 13.458 1.00 30.78 203 LEU A O 1
ATOM 1424 N N . GLU A 1 230 ? 49.069 20.349 14.327 1.00 31.27 204 GLU A N 1
ATOM 1425 C CA . GLU A 1 230 ? 48.196 20.991 15.304 1.00 34.55 204 GLU A CA 1
ATOM 1426 C C . GLU A 1 230 ? 48.918 21.935 16.270 1.00 35.66 204 GLU A C 1
ATOM 1427 O O . GLU A 1 230 ? 48.360 23.000 16.532 1.00 37.72 204 GLU A O 1
ATOM 1433 N N . SER A 1 231 ? 50.101 21.560 16.799 1.00 41.79 205 SER A N 1
ATOM 1434 C CA . SER A 1 231 ? 50.952 22.498 17.620 1.00 41.04 205 SER A CA 1
ATOM 1435 C C . SER A 1 231 ? 51.334 23.725 16.833 1.00 38.11 205 SER A C 1
ATOM 1436 O O . SER A 1 231 ? 51.184 24.822 17.299 1.00 44.15 205 SER A O 1
ATOM 1439 N N . LYS A 1 232 ? 51.860 23.516 15.642 1.00 36.84 206 LYS A N 1
ATOM 1440 C CA . LYS A 1 232 ? 52.116 24.583 14.687 1.00 41.15 206 LYS A CA 1
ATOM 1441 C C . LYS A 1 232 ? 50.912 25.529 14.475 1.00 42.40 206 LYS A C 1
ATOM 1442 O O . LYS A 1 232 ? 51.024 26.738 14.686 1.00 49.95 206 LYS A O 1
ATOM 1448 N N . ILE A 1 233 ? 49.767 24.974 14.075 1.00 38.02 207 ILE A N 1
ATOM 1449 C CA . ILE A 1 233 ? 48.560 25.770 13.832 1.00 33.62 207 ILE A CA 1
ATOM 1450 C C . ILE A 1 233 ? 48.129 26.488 15.116 1.00 35.45 207 ILE A C 1
ATOM 1451 O O . ILE A 1 233 ? 47.836 27.662 15.054 1.00 33.47 207 ILE A O 1
ATOM 1456 N N . LEU A 1 234 ? 48.113 25.808 16.264 1.00 40.06 208 LEU A N 1
ATOM 1457 C CA . LEU A 1 234 ? 47.675 26.466 17.532 1.00 45.46 208 LEU A CA 1
ATOM 1458 C C . LEU A 1 234 ? 48.513 27.707 17.792 1.00 41.39 208 LEU A C 1
ATOM 1459 O O . LEU A 1 234 ? 47.980 28.738 18.075 1.00 49.26 208 LEU A O 1
ATOM 1464 N N . ALA A 1 235 ? 49.825 27.572 17.653 1.00 47.64 209 ALA A N 1
ATOM 1465 C CA . ALA A 1 235 ? 50.798 28.645 17.861 1.00 51.29 209 ALA A CA 1
ATOM 1466 C C . ALA A 1 235 ? 50.523 29.788 16.918 1.00 54.96 209 ALA A C 1
ATOM 1467 O O . ALA A 1 235 ? 50.591 30.966 17.296 1.00 54.88 209 ALA A O 1
ATOM 1469 N N . GLN A 1 236 ? 50.229 29.458 15.668 1.00 51.60 210 GLN A N 1
ATOM 1470 C CA . GLN A 1 236 ? 49.793 30.494 14.743 1.00 47.56 210 GLN A CA 1
ATOM 1471 C C . GLN A 1 236 ? 48.525 31.225 15.224 1.00 45.77 210 GLN A C 1
ATOM 1472 O O . GLN A 1 236 ? 48.444 32.423 15.161 1.00 45.09 210 GLN A O 1
ATOM 1478 N N . ILE A 1 237 ? 47.504 30.520 15.672 1.00 50.04 211 ILE A N 1
ATOM 1479 C CA . ILE A 1 237 ? 46.193 31.192 15.839 1.00 49.69 211 ILE A CA 1
ATOM 1480 C C . ILE A 1 237 ? 45.914 31.801 17.262 1.00 52.00 211 ILE A C 1
ATOM 1481 O O . ILE A 1 237 ? 45.116 32.740 17.423 1.00 46.54 211 ILE A O 1
ATOM 1486 N N . VAL A 1 238 ? 46.600 31.267 18.274 1.00 46.38 212 VAL A N 1
ATOM 1487 C CA . VAL A 1 238 ? 46.698 31.879 19.601 1.00 45.75 212 VAL A CA 1
ATOM 1488 C C . VAL A 1 238 ? 46.898 33.415 19.473 1.00 44.70 212 VAL A C 1
ATOM 1489 O O . VAL A 1 238 ? 46.380 34.165 20.237 1.00 44.46 212 VAL A O 1
ATOM 1493 N N . GLU A 1 239 ? 47.586 33.865 18.443 1.00 43.15 213 GLU A N 1
ATOM 1494 C CA . GLU A 1 239 ? 47.992 35.261 18.311 1.00 47.80 213 GLU A CA 1
ATOM 1495 C C . GLU A 1 239 ? 47.152 36.020 17.276 1.00 41.27 213 GLU A C 1
ATOM 1496 O O . GLU A 1 239 ? 47.371 37.183 17.048 1.00 41.91 213 GLU A O 1
ATOM 1502 N N . ASP A 1 240 ? 46.223 35.344 16.629 1.00 37.83 214 ASP A N 1
ATOM 1503 C CA . ASP A 1 240 ? 45.496 35.877 15.470 1.00 37.14 214 ASP A CA 1
ATOM 1504 C C . ASP A 1 240 ? 44.268 36.619 16.039 1.00 34.84 214 ASP A C 1
ATOM 1505 O O . ASP A 1 240 ? 43.339 36.029 16.515 1.00 36.90 214 ASP A O 1
ATOM 1510 N N . ASN A 1 241 ? 44.322 37.934 16.071 1.00 32.66 215 ASN A N 1
ATOM 1511 C CA . ASN A 1 241 ? 43.337 38.771 16.769 1.00 32.19 215 ASN A CA 1
ATOM 1512 C C . ASN A 1 241 ? 42.570 39.449 15.683 1.00 28.07 215 ASN A C 1
ATOM 1513 O O . ASN A 1 241 ? 43.122 39.906 14.751 1.00 30.66 215 ASN A O 1
ATOM 1518 N N . VAL A 1 242 ? 41.274 39.521 15.802 1.00 28.85 216 VAL A N 1
ATOM 1519 C CA . VAL A 1 242 ? 40.437 39.851 14.638 1.00 29.30 216 VAL A CA 1
ATOM 1520 C C . VAL A 1 242 ? 39.663 41.131 14.984 1.00 33.14 216 VAL A C 1
ATOM 1521 O O . VAL A 1 242 ? 38.815 41.585 14.218 1.00 34.22 216 VAL A O 1
ATOM 1525 N N . GLU A 1 243 ? 39.975 41.718 16.157 1.00 32.84 217 GLU A N 1
ATOM 1526 C CA . GLU A 1 243 ? 39.247 42.895 16.657 1.00 33.54 217 GLU A CA 1
ATOM 1527 C C . GLU A 1 243 ? 39.316 44.083 15.680 1.00 37.47 217 GLU A C 1
ATOM 1528 O O . GLU A 1 243 ? 38.304 44.744 15.399 1.00 39.22 217 GLU A O 1
ATOM 1534 N N . GLN A 1 244 ? 40.484 44.312 15.078 1.00 37.54 218 GLN A N 1
ATOM 1535 C CA . GLN A 1 244 ? 40.628 45.456 14.154 1.00 39.51 218 GLN A CA 1
ATOM 1536 C C . GLN A 1 244 ? 39.867 45.230 12.848 1.00 39.04 218 GLN A C 1
ATOM 1537 O O . GLN A 1 244 ? 39.173 46.140 12.362 1.00 34.98 218 GLN A O 1
ATOM 1543 N N . ARG A 1 245 ? 39.978 44.029 12.270 1.00 34.32 219 ARG A N 1
ATOM 1544 C CA . ARG A 1 245 ? 39.184 43.682 11.058 1.00 35.26 219 ARG A CA 1
ATOM 1545 C C . ARG A 1 245 ? 37.687 43.769 11.283 1.00 32.69 219 ARG A C 1
ATOM 1546 O O . ARG A 1 245 ? 36.963 44.130 10.365 1.00 29.56 219 ARG A O 1
ATOM 1554 N N . ALA A 1 246 ? 37.229 43.422 12.499 1.00 29.67 220 ALA A N 1
ATOM 1555 C CA . ALA A 1 246 ? 35.801 43.370 12.811 1.00 30.59 220 ALA A CA 1
ATOM 1556 C C . ALA A 1 246 ? 35.144 44.728 12.598 1.00 30.99 220 ALA A C 1
ATOM 1557 O O . ALA A 1 246 ? 33.964 44.780 12.295 1.00 34.93 220 ALA A O 1
ATOM 1559 N N . LYS A 1 247 ? 35.920 45.810 12.683 1.00 37.19 221 LYS A N 1
ATOM 1560 C CA . LYS A 1 247 ? 35.425 47.182 12.321 1.00 37.50 221 LYS A CA 1
ATOM 1561 C C . LYS A 1 247 ? 34.804 47.284 10.942 1.00 33.01 221 LYS A C 1
ATOM 1562 O O . LYS A 1 247 ? 33.950 48.124 10.721 1.00 33.32 221 LYS A O 1
ATOM 1568 N N . VAL A 1 248 ? 35.266 46.493 9.985 1.00 35.55 222 VAL A N 1
ATOM 1569 C CA . VAL A 1 248 ? 34.717 46.527 8.584 1.00 31.20 222 VAL A CA 1
ATOM 1570 C C . VAL A 1 248 ? 33.297 45.954 8.671 1.00 35.08 222 VAL A C 1
ATOM 1571 O O . VAL A 1 248 ? 32.378 46.381 7.924 1.00 37.38 222 VAL A O 1
ATOM 1575 N N . ILE A 1 249 ? 33.072 45.026 9.613 1.00 28.52 223 ILE A N 1
ATOM 1576 C CA . ILE A 1 249 ? 31.717 44.495 9.768 1.00 29.76 223 ILE A CA 1
ATOM 1577 C C . ILE A 1 249 ? 30.780 45.626 10.195 1.00 32.80 223 ILE A C 1
ATOM 1578 O O . ILE A 1 249 ? 29.676 45.771 9.643 1.00 31.98 223 ILE A O 1
ATOM 1583 N N . THR A 1 250 ? 31.203 46.390 11.199 1.00 33.45 224 THR A N 1
ATOM 1584 C CA . THR A 1 250 ? 30.440 47.556 11.657 1.00 37.22 224 THR A CA 1
ATOM 1585 C C . THR A 1 250 ? 30.303 48.575 10.468 1.00 35.45 224 THR A C 1
ATOM 1586 O O . THR A 1 250 ? 29.225 48.923 10.090 1.00 35.07 224 THR A O 1
ATOM 1590 N N . GLU A 1 251 ? 31.402 48.931 9.829 1.00 40.33 225 GLU A N 1
ATOM 1591 C CA . GLU A 1 251 ? 31.407 49.878 8.695 1.00 40.53 225 GLU A CA 1
ATOM 1592 C C . GLU A 1 251 ? 30.400 49.489 7.621 1.00 43.73 225 GLU A C 1
ATOM 1593 O O . GLU A 1 251 ? 29.689 50.333 7.118 1.00 43.90 225 GLU A O 1
ATOM 1599 N N . TYR A 1 252 ? 30.301 48.214 7.256 1.00 41.97 226 TYR A N 1
ATOM 1600 C CA . TYR A 1 252 ? 29.325 47.812 6.213 1.00 40.04 226 TYR A CA 1
ATOM 1601 C C . TYR A 1 252 ? 27.974 47.437 6.807 1.00 39.99 226 TYR A C 1
ATOM 1602 O O . TYR A 1 252 ? 27.071 46.958 6.136 1.00 36.61 226 TYR A O 1
ATOM 1611 N N . ASN A 1 253 ? 27.847 47.625 8.096 1.00 40.79 227 ASN A N 1
ATOM 1612 C CA . ASN A 1 253 ? 26.669 47.214 8.792 1.00 42.42 227 ASN A CA 1
ATOM 1613 C C . ASN A 1 253 ? 26.279 45.780 8.447 1.00 39.47 227 ASN A C 1
ATOM 1614 O O . ASN A 1 253 ? 25.108 45.491 8.215 1.00 37.49 227 ASN A O 1
ATOM 1619 N N . ILE A 1 254 ? 27.234 44.850 8.435 1.00 35.46 228 ILE A N 1
ATOM 1620 C CA . ILE A 1 254 ? 26.829 43.463 8.115 1.00 37.76 228 ILE A CA 1
ATOM 1621 C C . ILE A 1 254 ? 26.007 42.866 9.315 1.00 35.50 228 ILE A C 1
ATOM 1622 O O . ILE A 1 254 ? 26.491 42.850 10.439 1.00 37.08 228 ILE A O 1
ATOM 1627 N N . PRO A 1 255 ? 24.786 42.358 9.069 1.00 31.14 229 PRO A N 1
ATOM 1628 C CA . PRO A 1 255 ? 24.051 41.807 10.192 1.00 31.47 229 PRO A CA 1
ATOM 1629 C C . PRO A 1 255 ? 24.795 40.679 10.891 1.00 31.88 229 PRO A C 1
ATOM 1630 O O . PRO A 1 255 ? 25.245 39.793 10.189 1.00 26.26 229 PRO A O 1
ATOM 1634 N N . THR A 1 256 ? 24.809 40.681 12.248 1.00 29.71 230 THR A N 1
ATOM 1635 C CA . THR A 1 256 ? 25.609 39.770 12.998 1.00 30.03 230 THR A CA 1
ATOM 1636 C C . THR A 1 256 ? 24.890 39.170 14.182 1.00 29.42 230 THR A C 1
ATOM 1637 O O . THR A 1 256 ? 24.414 39.889 15.055 1.00 28.48 230 THR A O 1
ATOM 1641 N N . LEU A 1 257 ? 24.864 37.831 14.226 1.00 27.83 231 LEU A N 1
ATOM 1642 C CA . LEU A 1 257 ? 24.363 37.101 15.363 1.00 27.46 231 LEU A CA 1
ATOM 1643 C C . LEU A 1 257 ? 25.557 36.508 16.094 1.00 26.49 231 LEU A C 1
ATOM 1644 O O . LEU A 1 257 ? 26.314 35.708 15.501 1.00 26.21 231 LEU A O 1
ATOM 1649 N N . VAL A 1 258 ? 25.682 36.834 17.389 1.00 25.85 232 VAL A N 1
ATOM 1650 C CA . VAL A 1 258 ? 26.733 36.335 18.277 1.00 23.07 232 VAL A CA 1
ATOM 1651 C C . VAL A 1 258 ? 26.109 35.374 19.320 1.00 26.94 232 VAL A C 1
ATOM 1652 O O . VAL A 1 258 ? 25.170 35.731 20.058 1.00 27.37 232 VAL A O 1
ATOM 1656 N N . VAL A 1 259 ? 26.634 34.164 19.397 1.00 25.70 233 VAL A N 1
ATOM 1657 C CA . VAL A 1 259 ? 26.025 33.110 20.255 1.00 24.72 233 VAL A CA 1
ATOM 1658 C C . VAL A 1 259 ? 27.129 32.573 21.134 1.00 25.59 233 VAL A C 1
ATOM 1659 O O . VAL A 1 259 ? 28.276 32.450 20.662 1.00 25.24 233 VAL A O 1
ATOM 1663 N N . TRP A 1 260 ? 26.809 32.291 22.397 1.00 25.28 234 TRP A N 1
ATOM 1664 C CA . TRP A 1 260 ? 27.752 31.818 23.383 1.00 25.24 234 TRP A CA 1
ATOM 1665 C C . TRP A 1 260 ? 27.134 30.853 24.370 1.00 25.49 234 TRP A C 1
ATOM 1666 O O . TRP A 1 260 ? 25.979 30.983 24.773 1.00 24.15 234 TRP A O 1
ATOM 1677 N N . GLY A 1 261 ? 27.895 29.848 24.770 1.00 23.95 235 GLY A N 1
ATOM 1678 C CA . GLY A 1 261 ? 27.504 29.053 25.926 1.00 22.59 235 GLY A CA 1
ATOM 1679 C C . GLY A 1 261 ? 27.907 29.744 27.208 1.00 24.80 235 GLY A C 1
ATOM 1680 O O . GLY A 1 261 ? 29.082 30.119 27.395 1.00 25.73 235 GLY A O 1
ATOM 1681 N N . GLU A 1 262 ? 26.950 29.879 28.142 1.00 26.35 236 GLU A N 1
ATOM 1682 C CA . GLU A 1 262 ? 27.266 30.470 29.427 1.00 25.43 236 GLU A CA 1
ATOM 1683 C C . GLU A 1 262 ? 28.284 29.728 30.237 1.00 28.19 236 GLU A C 1
ATOM 1684 O O . GLU A 1 262 ? 28.950 30.364 31.055 1.00 30.67 236 GLU A O 1
ATOM 1690 N N . GLU A 1 263 ? 28.427 28.420 30.014 1.00 24.95 237 GLU A N 1
ATOM 1691 C CA . GLU A 1 263 ? 29.388 27.623 30.711 1.00 25.50 237 GLU A CA 1
ATOM 1692 C C . GLU A 1 263 ? 30.667 27.384 29.927 1.00 25.27 237 GLU A C 1
ATOM 1693 O O . GLU A 1 263 ? 31.406 26.446 30.199 1.00 26.96 237 GLU A O 1
ATOM 1703 N N . ASP A 1 264 ? 30.917 28.215 28.920 1.00 25.68 238 ASP A N 1
ATOM 1704 C CA . ASP A 1 264 ? 32.002 28.004 27.998 1.00 24.47 238 ASP A CA 1
ATOM 1705 C C . ASP A 1 264 ? 33.240 28.293 28.813 1.00 26.69 238 ASP A C 1
ATOM 1706 O O . ASP A 1 264 ? 33.422 29.395 29.214 1.00 25.75 238 ASP A O 1
ATOM 1711 N N . LYS A 1 265 ? 34.054 27.260 29.065 1.00 26.50 239 LYS A N 1
ATOM 1712 C CA . LYS A 1 265 ? 35.275 27.331 29.793 1.00 27.29 239 LYS A CA 1
ATOM 1713 C C . LYS A 1 265 ? 36.442 27.569 28.841 1.00 29.83 239 LYS A C 1
ATOM 1714 O O . LYS A 1 265 ? 37.500 27.858 29.333 1.00 28.12 239 LYS A O 1
ATOM 1720 N N . VAL A 1 266 ? 36.269 27.454 27.495 1.00 26.96 240 VAL A N 1
ATOM 1721 C CA . VAL A 1 266 ? 37.405 27.650 26.536 1.00 25.93 240 VAL A CA 1
ATOM 1722 C C . VAL A 1 266 ? 37.673 29.143 26.264 1.00 27.21 240 VAL A C 1
ATOM 1723 O O . VAL A 1 266 ? 38.782 29.573 26.265 1.00 30.64 240 VAL A O 1
ATOM 1727 N N . ILE A 1 267 ? 36.625 29.889 25.975 1.00 27.76 241 ILE A N 1
ATOM 1728 C CA . ILE A 1 267 ? 36.664 31.321 25.817 1.00 27.60 241 ILE A CA 1
ATOM 1729 C C . ILE A 1 267 ? 35.444 31.828 26.640 1.00 29.20 241 ILE A C 1
ATOM 1730 O O . ILE A 1 267 ? 34.291 31.424 26.391 1.00 28.38 241 ILE A O 1
ATOM 1735 N N . LYS A 1 268 ? 35.701 32.694 27.620 1.00 28.65 242 LYS A N 1
ATOM 1736 C CA . LYS A 1 268 ? 34.665 33.163 28.530 1.00 31.72 242 LYS A CA 1
ATOM 1737 C C . LYS A 1 268 ? 33.467 33.912 27.807 1.00 28.16 242 LYS A C 1
ATOM 1738 O O . LYS A 1 268 ? 33.670 34.669 26.869 1.00 28.59 242 LYS A O 1
ATOM 1744 N N . PRO A 1 269 ? 32.241 33.718 28.300 1.00 25.56 243 PRO A N 1
ATOM 1745 C CA . PRO A 1 269 ? 31.036 34.355 27.803 1.00 27.52 243 PRO A CA 1
ATOM 1746 C C . PRO A 1 269 ? 31.058 35.905 27.888 1.00 27.17 243 PRO A C 1
ATOM 1747 O O . PRO A 1 269 ? 30.430 36.579 27.068 1.00 26.20 243 PRO A O 1
ATOM 1751 N N . GLU A 1 270 ? 31.853 36.442 28.816 1.00 30.19 244 GLU A N 1
ATOM 1752 C CA . GLU A 1 270 ? 32.115 37.906 28.910 1.00 30.99 244 GLU A CA 1
ATOM 1753 C C . GLU A 1 270 ? 32.663 38.567 27.607 1.00 31.98 244 GLU A C 1
ATOM 1754 O O . GLU A 1 270 ? 32.512 39.775 27.408 1.00 28.64 244 GLU A O 1
ATOM 1760 N N . THR A 1 271 ? 33.330 37.783 26.751 1.00 31.54 245 THR A N 1
ATOM 1761 C CA . THR A 1 271 ? 33.702 38.185 25.372 1.00 29.26 245 THR A CA 1
ATOM 1762 C C . THR A 1 271 ? 32.532 38.770 24.607 1.00 30.08 245 THR A C 1
ATOM 1763 O O . THR A 1 271 ? 32.752 39.616 23.739 1.00 33.98 245 THR A O 1
ATOM 1767 N N . VAL A 1 272 ? 31.284 38.313 24.831 1.00 27.67 246 VAL A N 1
ATOM 1768 C CA . VAL A 1 272 ? 30.179 38.958 24.090 1.00 26.22 246 VAL A CA 1
ATOM 1769 C C . VAL A 1 272 ? 30.122 40.493 24.352 1.00 29.86 246 VAL A C 1
ATOM 1770 O O . VAL A 1 272 ? 29.737 41.236 23.465 1.00 29.96 246 VAL A O 1
ATOM 1774 N N . THR A 1 273 ? 30.542 40.956 25.540 1.00 29.16 247 THR A N 1
ATOM 1775 C CA . THR A 1 273 ? 30.673 42.416 25.809 1.00 34.93 247 THR A CA 1
ATOM 1776 C C . THR A 1 273 ? 31.594 43.078 24.755 1.00 31.40 247 THR A C 1
ATOM 1777 O O . THR A 1 273 ? 31.213 44.072 24.092 1.00 36.86 247 THR A O 1
ATOM 1781 N N . LEU A 1 274 ? 32.778 42.514 24.562 1.00 30.32 248 LEU A N 1
ATOM 1782 C CA . LEU A 1 274 ? 33.771 43.045 23.592 1.00 30.62 248 LEU A CA 1
ATOM 1783 C C . LEU A 1 274 ? 33.292 42.986 22.126 1.00 32.58 248 LEU A C 1
ATOM 1784 O O . LEU A 1 274 ? 33.394 43.988 21.372 1.00 31.95 248 LEU A O 1
ATOM 1789 N N . ILE A 1 275 ? 32.707 41.863 21.733 1.00 29.67 249 ILE A N 1
ATOM 1790 C CA . ILE A 1 275 ? 32.203 41.766 20.340 1.00 33.88 249 ILE A CA 1
ATOM 1791 C C . ILE A 1 275 ? 31.146 42.866 20.090 1.00 29.87 249 ILE A C 1
ATOM 1792 O O . ILE A 1 275 ? 31.178 43.499 19.089 1.00 29.83 249 ILE A O 1
ATOM 1797 N N . LYS A 1 276 ? 30.163 42.954 20.957 1.00 29.68 250 LYS A N 1
ATOM 1798 C CA . LYS A 1 276 ? 29.083 43.980 20.913 1.00 32.99 250 LYS A CA 1
ATOM 1799 C C . LYS A 1 276 ? 29.614 45.398 20.935 1.00 33.35 250 LYS A C 1
ATOM 1800 O O . LYS A 1 276 ? 29.150 46.272 20.186 1.00 37.53 250 LYS A O 1
ATOM 1806 N N . GLU A 1 277 ? 30.636 45.631 21.761 1.00 33.25 251 GLU A N 1
ATOM 1807 C CA . GLU A 1 277 ? 31.345 46.910 21.658 1.00 37.09 251 GLU A CA 1
ATOM 1808 C C . GLU A 1 277 ? 31.909 47.205 20.233 1.00 35.64 251 GLU A C 1
ATOM 1809 O O . GLU A 1 277 ? 31.654 48.277 19.652 1.00 34.75 251 GLU A O 1
ATOM 1815 N N . ILE A 1 278 ? 32.647 46.255 19.670 1.00 33.51 252 ILE A N 1
ATOM 1816 C CA . ILE A 1 278 ? 33.236 46.383 18.305 1.00 29.23 252 ILE A CA 1
ATOM 1817 C C . ILE A 1 278 ? 32.168 46.383 17.224 1.00 26.23 252 ILE A C 1
ATOM 1818 O O . ILE A 1 278 ? 32.246 47.126 16.271 1.00 30.19 252 ILE A O 1
ATOM 1823 N N . ILE A 1 279 ? 31.091 45.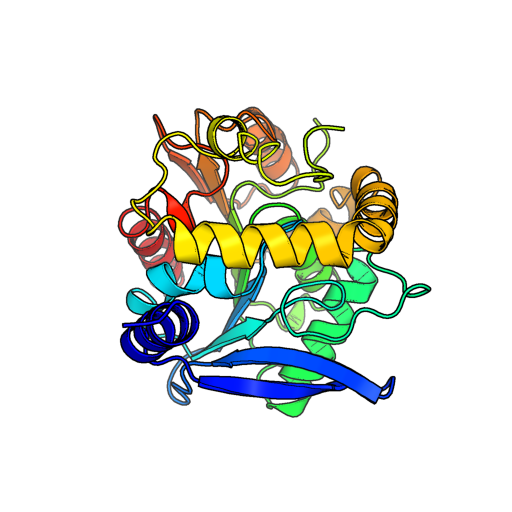644 17.417 1.00 28.21 253 ILE A N 1
ATOM 1824 C CA . ILE A 1 279 ? 30.034 45.482 16.401 1.00 27.44 253 ILE A CA 1
ATOM 1825 C C . ILE A 1 279 ? 28.746 45.779 17.086 1.00 31.84 253 ILE A C 1
ATOM 1826 O O . ILE A 1 279 ? 28.154 44.898 17.655 1.00 31.13 253 ILE A O 1
ATOM 1831 N N . PRO A 1 280 ? 28.303 47.058 17.045 1.00 37.12 254 PRO A N 1
ATOM 1832 C CA . PRO A 1 280 ? 27.241 47.407 17.931 1.00 33.07 254 PRO A CA 1
ATOM 1833 C C . PRO A 1 280 ? 25.921 46.963 17.416 1.00 33.80 254 PRO A C 1
ATOM 1834 O O . PRO A 1 280 ? 25.032 46.819 18.193 1.00 34.44 254 PRO A O 1
ATOM 1838 N N . GLN A 1 281 ? 25.807 46.650 16.125 1.00 35.80 255 GLN A N 1
ATOM 1839 C CA . GLN A 1 281 ? 24.567 46.117 15.608 1.00 34.95 255 GLN A CA 1
ATOM 1840 C C . GLN A 1 281 ? 24.351 44.655 15.940 1.00 36.76 255 GLN A C 1
ATOM 1841 O O . GLN A 1 281 ? 23.249 44.130 15.637 1.00 30.63 255 GLN A O 1
ATOM 1851 N N . SER A 1 282 ? 25.338 44.012 16.593 1.00 35.95 256 SER A N 1
ATOM 1852 C CA . SER A 1 282 ? 25.213 42.578 16.926 1.00 30.93 256 SER A CA 1
ATOM 1853 C C . SER A 1 282 ? 23.965 42.238 17.731 1.00 30.99 256 SER A C 1
ATOM 1854 O O . SER A 1 282 ? 23.708 42.874 18.748 1.00 30.06 256 SER A O 1
ATOM 1857 N N . GLN A 1 283 ? 23.246 41.191 17.314 1.00 28.08 257 GLN A N 1
ATOM 1858 C CA . GLN A 1 283 ? 22.345 40.457 18.172 1.00 27.07 257 GLN A CA 1
ATOM 1859 C C . GLN A 1 283 ? 23.134 39.371 18.974 1.00 28.48 257 GLN A C 1
ATOM 1860 O O . GLN A 1 283 ? 23.891 38.534 18.418 1.00 26.94 257 GLN A O 1
ATOM 1866 N N . VAL A 1 284 ? 23.013 39.423 20.296 1.00 27.34 258 VAL A N 1
ATOM 1867 C CA . VAL A 1 284 ? 23.731 38.526 21.182 1.00 26.12 258 VAL A CA 1
ATOM 1868 C C . VAL A 1 284 ? 22.768 37.563 21.876 1.00 26.65 258 VAL A C 1
ATOM 1869 O O . VAL A 1 284 ? 21.824 38.015 22.446 1.00 27.52 258 VAL A O 1
ATOM 1873 N N . ILE A 1 285 ? 23.100 36.274 21.905 1.00 24.31 259 ILE A N 1
ATOM 1874 C CA . ILE A 1 285 ? 22.313 35.226 22.587 1.00 24.86 259 ILE A CA 1
ATOM 1875 C C . ILE A 1 285 ? 23.280 34.399 23.390 1.00 27.39 259 ILE A C 1
ATOM 1876 O O . ILE A 1 285 ? 24.231 33.901 22.826 1.00 27.29 259 ILE A O 1
ATOM 1881 N N . THR A 1 286 ? 23.075 34.301 24.712 1.00 24.84 260 THR A N 1
ATOM 1882 C CA . THR A 1 286 ? 23.790 33.413 25.519 1.00 25.05 260 THR A CA 1
ATOM 1883 C C . THR A 1 286 ? 22.890 32.291 25.977 1.00 27.84 260 THR A C 1
ATOM 1884 O O . THR A 1 286 ? 21.676 32.446 26.212 1.00 29.76 260 THR A O 1
ATOM 1888 N N . MET A 1 287 ? 23.517 31.150 26.146 1.00 25.23 261 MET A N 1
ATOM 1889 C CA . MET A 1 287 ? 22.791 29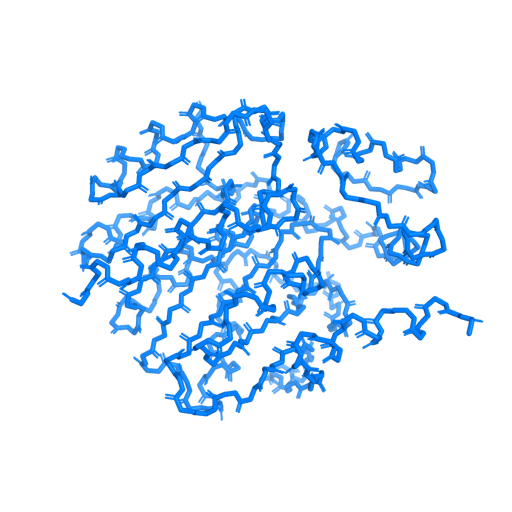.898 26.271 1.00 25.55 261 MET A CA 1
ATOM 1890 C C . MET A 1 287 ? 23.178 29.242 27.589 1.00 24.79 261 MET A C 1
ATOM 1891 O O . MET A 1 287 ? 24.327 28.754 27.731 1.00 25.97 261 MET A O 1
ATOM 1896 N N . PRO A 1 288 ? 22.260 29.273 28.584 1.00 24.26 262 PRO A N 1
ATOM 1897 C CA . PRO A 1 288 ? 22.594 28.704 29.880 1.00 27.27 262 PRO A CA 1
ATOM 1898 C C . PRO A 1 288 ? 23.032 27.244 29.762 1.00 24.21 262 PRO A C 1
ATOM 1899 O O . PRO A 1 288 ? 22.469 26.545 28.938 1.00 26.65 262 PRO A O 1
ATOM 1903 N N . LYS A 1 289 ? 23.933 26.782 30.638 1.00 25.60 263 LYS A N 1
ATOM 1904 C CA . LYS A 1 289 ? 24.219 25.382 30.838 1.00 29.10 263 LYS A CA 1
ATOM 1905 C C . LYS A 1 289 ? 24.822 24.691 29.596 1.00 29.92 263 LYS A C 1
ATOM 1906 O O . LYS A 1 289 ? 24.808 23.466 29.545 1.00 30.67 263 LYS A O 1
ATOM 1910 N N . ILE A 1 290 ? 25.300 25.486 28.611 1.00 25.94 264 ILE A N 1
ATOM 1911 C CA . ILE A 1 290 ? 25.915 25.030 27.368 1.00 27.22 264 ILE A CA 1
ATOM 1912 C C . ILE A 1 290 ? 27.357 25.505 27.390 1.00 26.61 264 ILE A C 1
ATOM 1913 O O . ILE A 1 290 ? 27.679 26.625 27.875 1.00 26.22 264 ILE A O 1
ATOM 1918 N N . GLY A 1 291 ? 28.235 24.646 26.874 1.00 25.25 265 GLY A N 1
ATOM 1919 C CA . GLY A 1 291 ? 29.660 24.932 26.743 1.00 22.57 265 GLY A CA 1
ATOM 1920 C C . GLY A 1 291 ? 30.052 25.649 25.439 1.00 25.44 265 GLY A C 1
ATOM 1921 O O . GLY A 1 291 ? 29.312 26.479 24.924 1.00 26.73 265 GLY A O 1
ATOM 1922 N N . HIS A 1 292 ? 31.257 25.339 24.944 1.00 26.14 266 HIS A N 1
ATOM 1923 C CA . HIS A 1 292 ? 31.917 25.968 23.759 1.00 24.89 266 HIS A CA 1
ATOM 1924 C C . HIS A 1 292 ? 31.397 25.638 22.399 1.00 23.22 266 HIS A C 1
ATOM 1925 O O . HIS A 1 292 ? 31.759 26.310 21.417 1.00 23.60 266 HIS A O 1
ATOM 1932 N N . VAL A 1 293 ? 30.552 24.605 22.280 1.00 26.13 267 VAL A N 1
ATOM 1933 C CA . VAL A 1 293 ? 30.072 24.193 20.966 1.00 24.39 267 VAL A CA 1
ATOM 1934 C C . VAL A 1 293 ? 28.563 24.044 20.955 1.00 25.41 267 VAL A C 1
ATOM 1935 O O . VAL A 1 293 ? 28.067 22.935 20.862 1.00 25.57 267 VAL A O 1
ATOM 1939 N N . PRO A 1 294 ? 27.819 25.179 20.995 1.00 22.15 268 PRO A N 1
ATOM 1940 C CA . PRO A 1 294 ? 26.364 25.161 20.956 1.00 22.74 268 PRO A CA 1
ATOM 1941 C C . PRO A 1 294 ? 25.728 24.348 19.795 1.00 23.35 268 PRO A C 1
ATOM 1942 O O . PRO A 1 294 ? 24.664 23.720 19.988 1.00 20.34 268 PRO A O 1
ATOM 1946 N N . MET A 1 295 ? 26.339 24.420 18.590 1.00 24.82 269 MET A N 1
ATOM 1947 C CA . MET A 1 295 ? 25.814 23.677 17.385 1.00 22.92 269 MET A CA 1
ATOM 1948 C C . MET A 1 295 ? 25.912 22.139 17.504 1.00 25.09 269 MET A C 1
ATOM 1949 O O . MET A 1 295 ? 25.249 21.422 16.773 1.00 26.46 269 MET A O 1
ATOM 1954 N N . ILE A 1 296 ? 26.655 21.670 18.505 1.00 23.26 270 ILE A N 1
ATOM 1955 C CA . ILE A 1 296 ? 26.748 20.226 18.888 1.00 23.83 270 ILE A CA 1
ATOM 1956 C C . ILE A 1 296 ? 26.000 19.917 20.156 1.00 24.62 270 ILE A C 1
ATOM 1957 O O . ILE A 1 296 ? 25.375 18.892 20.268 1.00 26.90 270 ILE A O 1
ATOM 1962 N N . GLU A 1 297 ? 26.053 20.819 21.130 1.00 27.83 271 GLU A N 1
ATOM 1963 C CA . GLU A 1 297 ? 25.458 20.575 22.437 1.00 24.93 271 GLU A CA 1
ATOM 1964 C C . GLU A 1 297 ? 24.001 20.921 22.452 1.00 26.52 271 GLU A C 1
ATOM 1965 O O . GLU A 1 297 ? 23.272 20.315 23.229 1.00 31.04 271 GLU A O 1
ATOM 1971 N N . ALA A 1 298 ? 23.589 21.900 21.642 1.00 26.44 272 ALA A N 1
ATOM 1972 C CA . ALA A 1 298 ? 22.205 22.405 21.660 1.00 26.82 272 ALA A CA 1
ATOM 1973 C C . ALA A 1 298 ? 21.757 22.710 20.245 1.00 26.02 272 ALA A C 1
ATOM 1974 O O . ALA A 1 298 ? 21.488 23.847 19.844 1.00 28.11 272 ALA A O 1
ATOM 1976 N N . VAL A 1 299 ? 21.629 21.611 19.527 1.00 24.78 273 VAL A N 1
ATOM 1977 C CA . VAL A 1 299 ? 21.494 21.573 18.064 1.00 28.32 273 VAL A CA 1
ATOM 1978 C C . VAL A 1 299 ? 20.220 22.318 17.691 1.00 29.58 273 VAL A C 1
ATOM 1979 O O . VAL A 1 299 ? 20.241 23.286 16.950 1.00 30.69 273 VAL A O 1
ATOM 1983 N N . LYS A 1 300 ? 19.128 21.889 18.268 1.00 34.71 274 LYS A N 1
ATOM 1984 C CA . LYS A 1 300 ? 17.822 22.435 17.931 1.00 39.70 274 LYS A CA 1
ATOM 1985 C C . LYS A 1 300 ? 17.830 23.870 18.364 1.00 30.67 274 LYS A C 1
ATOM 1986 O O . LYS A 1 300 ? 17.375 24.734 17.675 1.00 29.23 274 LYS A O 1
ATOM 1992 N N . ASP A 1 301 ? 18.031 24.446 19.708 1.00 30.62 301 ASP A N 1
ATOM 1993 C CA A ASP A 1 301 ? 17.976 25.880 20.087 0.50 29.39 301 ASP A CA 1
ATOM 1994 C CA B ASP A 1 301 ? 17.905 25.869 20.022 0.50 31.17 301 ASP A CA 1
ATOM 1995 C C . ASP A 1 301 ? 18.855 26.710 19.162 1.00 29.32 301 ASP A C 1
ATOM 1996 O O . ASP A 1 301 ? 18.474 27.778 18.710 1.00 31.68 301 ASP A O 1
ATOM 2005 N N . THR A 1 302 ? 20.049 26.179 18.856 1.00 31.96 302 THR A N 1
ATOM 2006 C CA . THR A 1 302 ? 21.060 26.928 18.064 1.00 29.64 302 THR A CA 1
ATOM 2007 C C . THR A 1 302 ? 20.575 27.141 16.628 1.00 27.44 302 THR A C 1
ATOM 2008 O O . THR A 1 302 ? 20.617 28.235 16.119 1.00 24.49 302 THR A O 1
ATOM 2012 N N . ALA A 1 303 ? 20.036 26.096 16.021 1.00 28.20 303 ALA A N 1
ATOM 2013 C CA . ALA A 1 303 ? 19.479 26.166 14.686 1.00 26.93 303 ALA A CA 1
ATOM 2014 C C . ALA A 1 303 ? 18.279 27.126 14.642 1.00 30.55 303 ALA A C 1
ATOM 2015 O O . ALA A 1 303 ? 18.201 28.002 13.771 1.00 28.92 303 ALA A O 1
ATOM 2017 N N . ASN A 1 304 ? 17.338 26.928 15.567 1.00 28.81 304 ASN A N 1
ATOM 2018 C CA . ASN A 1 304 ? 16.134 27.805 15.684 1.00 31.37 304 ASN A CA 1
ATOM 2019 C C . ASN A 1 304 ? 16.521 29.236 15.957 1.00 27.26 304 ASN A C 1
ATOM 2020 O O . ASN A 1 304 ? 15.983 30.113 15.337 1.00 30.24 304 ASN A O 1
ATOM 2025 N N . ASP A 1 305 ? 17.513 29.483 16.813 1.00 27.63 305 ASP A N 1
ATOM 2026 C CA . ASP A 1 305 ? 17.933 30.913 17.068 1.00 26.92 305 ASP A CA 1
ATOM 2027 C C . ASP A 1 305 ? 18.489 31.539 15.786 1.00 30.65 305 ASP A C 1
ATOM 2028 O O . ASP A 1 305 ? 18.168 32.678 15.392 1.00 26.18 305 ASP A O 1
ATOM 2033 N N . TYR A 1 306 ? 19.334 30.799 15.070 1.00 34.07 306 TYR A N 1
ATOM 2034 C CA . TYR A 1 306 ? 19.810 31.326 13.778 1.00 28.13 306 TYR A CA 1
ATOM 2035 C C . TYR A 1 306 ? 18.743 31.524 12.717 1.00 29.44 306 TYR A C 1
ATOM 2036 O O . TYR A 1 306 ? 18.782 32.524 11.978 1.00 29.63 306 TYR A O 1
ATOM 2045 N N . LYS A 1 307 ? 17.829 30.572 12.564 1.00 25.02 307 LYS A N 1
ATOM 2046 C CA . LYS A 1 307 ? 16.824 30.742 11.533 1.00 28.61 307 LYS A CA 1
ATOM 2047 C C . LYS A 1 307 ? 15.913 31.950 11.937 1.00 30.54 307 LYS A C 1
ATOM 2048 O O . LYS A 1 307 ? 15.512 32.691 11.088 1.00 30.75 307 LYS A O 1
ATOM 2054 N N . ALA A 1 308 ? 15.636 32.155 13.217 1.00 31.55 308 ALA A N 1
ATOM 2055 C CA . ALA A 1 308 ? 14.849 33.308 13.615 1.00 33.27 308 ALA A CA 1
ATOM 2056 C C . ALA A 1 308 ? 15.570 34.605 13.202 1.00 33.25 308 ALA A C 1
ATOM 2057 O O . ALA A 1 308 ? 14.973 35.515 12.660 1.00 34.79 308 ALA A O 1
ATOM 2059 N N . PHE A 1 309 ? 16.871 34.673 13.431 1.00 33.92 309 PHE A N 1
ATOM 2060 C CA . PHE A 1 309 ? 17.686 35.772 12.978 1.00 31.50 309 PHE A CA 1
ATOM 2061 C C . PHE A 1 309 ? 17.612 35.945 11.446 1.00 36.14 309 PHE A C 1
ATOM 2062 O O . PHE A 1 309 ? 17.429 37.073 10.902 1.00 33.94 309 PHE A O 1
ATOM 2070 N N . ARG A 1 310 ? 17.756 34.827 10.730 1.00 32.47 310 ARG A N 1
ATOM 2071 C CA . ARG A 1 310 ? 17.785 34.917 9.272 1.00 33.13 310 ARG A CA 1
ATOM 2072 C C . ARG A 1 310 ? 16.433 35.499 8.722 1.00 36.76 310 ARG A C 1
ATOM 2073 O O . ARG A 1 31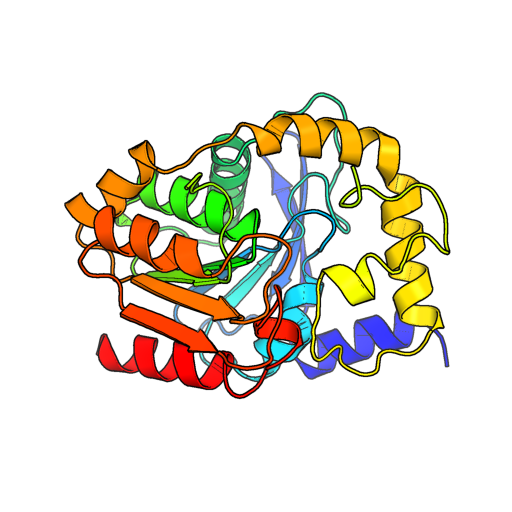0 ? 16.429 36.302 7.804 1.00 33.49 310 ARG A O 1
ATOM 2081 N N . GLU A 1 311 ? 15.318 35.070 9.307 1.00 39.08 311 GLU A N 1
ATOM 2082 C CA . GLU A 1 311 ? 13.990 35.492 8.878 1.00 41.68 311 GLU A CA 1
ATOM 2083 C C . GLU A 1 311 ? 13.775 36.959 9.202 1.00 42.56 311 GLU A C 1
ATOM 2084 O O . GLU A 1 311 ? 13.301 37.697 8.326 1.00 41.00 311 GLU A O 1
ATOM 2093 N N . GLY A 1 312 ? 14.205 37.404 10.396 1.00 38.43 312 GLY A N 1
ATOM 2094 C CA . GLY A 1 312 ? 14.198 38.815 10.742 1.00 40.21 312 GLY A CA 1
ATOM 2095 C C . GLY A 1 312 ? 14.875 39.734 9.731 1.00 44.93 312 GLY A C 1
ATOM 2096 O O . GLY A 1 312 ? 14.556 40.971 9.594 1.00 43.96 312 GLY A O 1
ATOM 2097 N N . LEU A 1 313 ? 15.835 39.172 9.007 1.00 45.19 313 LEU A N 1
ATOM 2098 C CA . LEU A 1 313 ? 16.491 39.950 7.986 1.00 55.23 313 LEU A CA 1
ATOM 2099 C C . LEU A 1 313 ? 15.561 40.198 6.768 1.00 58.59 313 LEU A C 1
ATOM 2100 O O . LEU A 1 313 ? 15.861 41.037 5.948 1.00 58.11 313 LEU A O 1
ATOM 2105 N N . LYS A 1 314 ? 14.427 39.492 6.693 1.00 71.05 314 LYS A N 1
ATOM 2106 C CA . LYS A 1 314 ? 13.423 39.637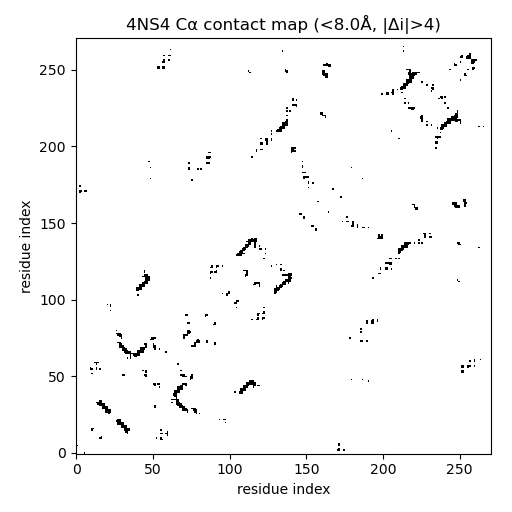 5.609 1.00 73.38 314 LYS A CA 1
ATOM 2107 C C . LYS A 1 314 ? 12.094 40.193 6.129 1.00 66.32 314 LYS A C 1
ATOM 2108 O O . LYS A 1 314 ? 12.019 41.333 6.577 1.00 73.94 314 LYS A O 1
#

InterPro domains:
  IPR000073 Alpha/beta hydrolase fold-1 [PF00561] (69-298)
  IPR000073 Alpha/beta hydrolase fold-1 [PR00111] (92-107)
  IPR000073 Alpha/beta hydrolase fold-1 [PR00111] (138-151)
  IPR000073 Alpha/beta hydrolase fold-1 [PR00111] (152-165)
  IPR000073 Alpha/beta hydrolase fold-1 [PR00111] (256-270)
  IPR029058 Alpha/Beta hydrolase fold [G3DSA:3.40.50.1820] (29-314)
  IPR029058 Alpha/Beta hydrolase fold [SSF53474] (43-308)
  IPR050266 AB hydrolase superfamily [PTHR43798] (37-313)

Nearest PDB structures (foldseek):
  4ns4-assembly1_A  TM=1.004E+00  e=1.040E-58  Psychrobacter cryohalolentis K5
  4opm-assembly1_A  TM=9.337E-01  e=2.956E-26  Acinetobacter baumannii AYE
  7al6-assembly1_D  TM=7.094E-01  e=4.034E-12  Pseudomonas aeruginosa PAO1
  7al5-assembly1_C  TM=7.191E-01  e=1.115E-11  Pseudomonas aeruginosa PAO1
  7al5-assembly1_D  TM=7.004E-01  e=6.324E-11  Pseudomonas aeruginosa PAO1

CATH classification: 3.40.50.1820

Foldseek 3Di:
DALVVVLVVLQVLLQWDWDWDQFPVRWIKIWIWNPPPVAQAEEEEEAQLDFQVLQSLLSSLVVRHGYIGIGFACGDPTDNDQPDQLFLLVRLVRVLVVCVVVVNQQAYEYEYFASSLLNQLSNCLVCVNHYQAYEYQLYPQQPCVLSAAADDVSCCVVVQFKQQADDDPPNNVSVSNVRRNVSRVSSVVNCVNHVPRHSLVSNLSCQVSVREYEYEYECAANPRHPCSVVSSCVSRVNYDYYYDYSTYRRCCRRPVVVVSVVVVVSVVVVD

Secondary structure (DSSP, 8-state):
--HHHHHHHHHHHTT-EEEEEE-TTS-EEEEEE---TTSEEEEEE--TT--GGGGHHHHTT-TTEEEEEE--TTSTTS---TTS--SHHHHHHHHHHHHHHTT-SSSEEEEEETHHHHHHHHHHHHSTTTEEEEEEES-SS-----SS--SGGG--HHHHH-SSPPP--HHHHHHHHHHHHHTHHHHHHHHHHHHT---HHHHHHHHHTT--EEEEEETT-SSS-TTHHHHHHHHSTT-EEEEETT--S-HHHHSHHHHHHHHHHHHHHT-